Protein AF-A0A1I3WHE4-F1 (afdb_monomer)

InterPro domains:
  IPR045592 Protein of unknown function DUF6461 [PF20062] (183-305)

Mean predicted aligned error: 14.34 Å

Foldseek 3Di:
DPPPQFLKWKAWQLGDIDTPDDLVRQLVLLVVADPPRTFKMKMAHPPPPGCWIWMWGQDPVRWIKIWTDHVVVPDTDIDIDNDSSVVSVVVVLSSLQRSVVVVVDDPDDDDDPPPDPPFPLVVVCVQAVCSVSQFKKKKKKKAQADQLRLCVLLQFDSVQKDWDFSNCQQDDDPPPDDAPLQKWKWWWDDFDRIIMIIIDHDHSCVDLSNLLSRAAPQMKMWMAIDGNVDDGWIWIDHNSGTPFIDHLLDDTPVLVVLCVPQHRQDDPPPDPPPPSPDDPSSSVRSVQSSVCSVSVHGDDPCRNGDITIMTIGHGPNDD

Solvent-accessible surface area (backbone atoms only — not comparable to full-atom values): 17804 Å² total; per-residue (Å²): 134,81,76,82,83,70,74,27,29,37,38,34,66,71,66,55,72,39,72,63,61,49,50,69,49,44,33,50,52,62,68,65,51,40,84,87,72,21,36,38,38,40,34,30,46,73,84,78,68,65,71,34,40,37,37,42,35,60,45,98,89,73,40,33,39,38,40,41,38,26,70,89,78,71,43,75,46,78,46,80,49,76,54,57,67,57,50,20,50,54,49,44,56,49,48,58,40,48,46,58,55,52,73,73,58,73,86,87,75,93,74,88,70,79,74,70,72,83,44,58,42,56,47,49,24,75,49,30,65,50,48,60,53,58,48,39,47,18,35,32,38,28,46,78,44,52,55,68,56,47,39,52,43,63,57,26,42,75,88,55,59,39,85,32,31,64,69,44,64,93,53,93,47,82,86,81,50,65,73,56,95,68,28,31,39,36,42,29,32,84,43,81,68,24,19,37,39,39,31,81,36,73,55,63,72,56,33,68,73,28,37,24,43,56,1,42,90,76,19,40,26,45,29,39,31,38,36,65,92,55,66,44,30,37,35,38,19,45,50,35,37,77,75,38,72,24,48,52,53,43,79,31,76,96,51,49,90,61,37,82,93,64,72,59,51,73,79,68,88,86,55,95,55,92,79,68,86,64,53,71,55,57,36,49,25,47,50,48,51,44,49,12,60,76,58,74,48,64,86,46,69,71,65,54,71,34,79,28,41,26,32,39,24,58,61,80,76,65,134

Structure (mmCIF, N/CA/C/O backbone):
data_AF-A0A1I3WHE4-F1
#
_entry.id   AF-A0A1I3WHE4-F1
#
loop_
_atom_site.group_PDB
_atom_site.id
_atom_site.type_symbol
_atom_site.label_atom_id
_atom_site.label_alt_id
_atom_site.label_comp_id
_atom_site.label_asym_id
_atom_site.label_entity_id
_atom_site.label_seq_id
_atom_site.pdbx_PDB_ins_code
_atom_site.Cartn_x
_atom_site.Cartn_y
_atom_site.Cartn_z
_atom_site.occupancy
_atom_site.B_iso_or_equiv
_atom_site.auth_seq_id
_atom_site.auth_comp_id
_atom_site.auth_asym_id
_atom_site.auth_atom_id
_atom_site.pdbx_PDB_model_num
ATOM 1 N N . MET A 1 1 ? 38.003 11.919 -5.327 1.00 32.22 1 MET A N 1
ATOM 2 C CA . MET A 1 1 ? 36.600 11.519 -5.513 1.00 32.22 1 MET A CA 1
ATOM 3 C C . MET A 1 1 ? 36.589 10.436 -6.561 1.00 32.22 1 MET A C 1
ATOM 5 O O . MET A 1 1 ? 37.043 10.694 -7.669 1.00 32.22 1 MET A O 1
ATOM 9 N N . SER A 1 2 ? 36.210 9.223 -6.173 1.00 31.67 2 SER A N 1
ATOM 10 C CA . SER A 1 2 ? 35.861 8.193 -7.150 1.00 31.67 2 SER A CA 1
ATOM 11 C C . SER A 1 2 ? 34.505 8.572 -7.757 1.00 31.67 2 SER A C 1
ATOM 13 O O . SER A 1 2 ? 33.693 9.137 -7.023 1.00 31.67 2 SER A O 1
ATOM 15 N N . PRO A 1 3 ? 34.273 8.341 -9.059 1.00 31.45 3 PRO A N 1
ATOM 16 C CA . PRO A 1 3 ? 32.958 8.553 -9.661 1.00 31.45 3 PRO A CA 1
ATOM 17 C C . PRO A 1 3 ? 31.895 7.698 -8.945 1.00 31.45 3 PRO A C 1
ATOM 19 O O . PRO A 1 3 ? 32.264 6.662 -8.381 1.00 31.45 3 PRO A O 1
ATOM 22 N N . PRO A 1 4 ? 30.615 8.118 -8.943 1.00 39.50 4 PRO A N 1
ATOM 23 C CA . PRO A 1 4 ? 29.530 7.317 -8.382 1.00 39.50 4 PRO A CA 1
ATOM 24 C C . PRO A 1 4 ? 29.522 5.921 -9.019 1.00 39.50 4 PRO A C 1
ATOM 26 O O . PRO A 1 4 ? 29.774 5.768 -10.218 1.00 39.50 4 PRO A O 1
ATOM 29 N N . GLU A 1 5 ? 29.302 4.894 -8.198 1.00 55.34 5 GLU A N 1
ATOM 30 C CA . GLU A 1 5 ? 29.209 3.518 -8.683 1.00 55.34 5 GLU A CA 1
ATOM 31 C C . GLU A 1 5 ? 27.926 3.368 -9.508 1.00 55.34 5 GLU A C 1
ATOM 33 O O . GLU A 1 5 ? 26.823 3.588 -9.017 1.00 55.34 5 GLU A O 1
ATOM 38 N N . LEU A 1 6 ? 28.080 3.023 -10.786 1.00 56.25 6 LEU A N 1
ATOM 39 C CA . LEU A 1 6 ? 26.967 2.738 -11.689 1.00 56.25 6 LEU A CA 1
ATOM 40 C C . LEU A 1 6 ? 26.217 1.485 -11.214 1.00 56.25 6 LEU A C 1
ATOM 42 O O . LEU A 1 6 ? 26.845 0.446 -11.010 1.00 56.25 6 LEU A O 1
ATOM 46 N N . CYS A 1 7 ? 24.887 1.546 -11.106 1.00 70.44 7 CYS A N 1
ATOM 47 C CA . CYS A 1 7 ? 24.099 0.369 -10.719 1.00 70.44 7 CYS A CA 1
ATOM 48 C C . CYS A 1 7 ? 23.942 -0.620 -11.888 1.00 70.44 7 CYS A C 1
ATOM 50 O O . CYS A 1 7 ? 23.998 -1.836 -11.698 1.00 70.44 7 CYS A O 1
ATOM 52 N N . PHE A 1 8 ? 23.764 -0.105 -13.111 1.00 84.62 8 PHE A N 1
ATOM 53 C CA . PHE A 1 8 ? 23.610 -0.879 -14.347 1.00 84.62 8 PHE A CA 1
ATOM 54 C C . PHE A 1 8 ? 23.808 -0.007 -15.589 1.00 84.62 8 PHE A C 1
ATOM 56 O O . PHE A 1 8 ? 23.824 1.224 -15.522 1.00 84.62 8 PHE A O 1
ATOM 63 N N . ARG A 1 9 ? 23.947 -0.660 -16.741 1.00 91.19 9 ARG A N 1
ATOM 64 C CA . ARG A 1 9 ? 23.958 -0.022 -18.058 1.00 91.19 9 ARG A CA 1
ATOM 65 C C . ARG A 1 9 ? 22.972 -0.715 -18.987 1.00 91.19 9 ARG A C 1
ATOM 67 O O . ARG A 1 9 ? 22.783 -1.925 -18.893 1.00 91.19 9 ARG A O 1
ATOM 74 N N . ALA A 1 10 ? 22.379 0.062 -19.880 1.00 93.56 10 ALA A N 1
ATOM 75 C CA . ALA A 1 10 ? 21.646 -0.406 -21.043 1.00 93.56 10 ALA A CA 1
ATOM 76 C C . ALA A 1 10 ? 22.556 -0.351 -22.271 1.00 93.56 10 ALA A C 1
ATOM 78 O O . ALA A 1 10 ? 23.217 0.663 -22.494 1.00 93.56 10 ALA A O 1
ATOM 79 N N . GLU A 1 11 ? 22.548 -1.405 -23.074 1.00 94.50 11 GLU A N 1
ATOM 80 C CA . GLU A 1 11 ? 23.262 -1.493 -24.342 1.00 94.50 11 GLU A CA 1
ATOM 81 C C . GLU A 1 11 ? 22.345 -2.095 -25.408 1.00 94.50 11 GLU A C 1
ATOM 83 O O . GLU A 1 11 ? 21.789 -3.180 -25.227 1.00 94.50 11 GLU A O 1
ATOM 88 N N . THR A 1 12 ? 22.153 -1.378 -26.509 1.00 96.00 12 THR A N 1
ATOM 89 C CA . THR A 1 12 ? 21.458 -1.888 -27.697 1.00 96.00 12 THR A CA 1
ATOM 90 C C . THR A 1 12 ? 22.433 -2.598 -28.632 1.00 96.00 12 THR A C 1
ATOM 92 O O . THR A 1 12 ? 23.637 -2.347 -28.593 1.00 96.00 12 THR A O 1
ATOM 95 N N . GLU A 1 13 ? 21.922 -3.467 -29.506 1.00 92.69 13 GLU A N 1
ATOM 96 C CA . GLU A 1 13 ? 22.741 -4.209 -30.480 1.00 92.69 13 GLU A CA 1
ATOM 97 C C . GLU A 1 13 ? 23.584 -3.289 -31.384 1.00 92.69 13 GLU A C 1
ATOM 99 O O . GLU A 1 13 ? 24.711 -3.634 -31.744 1.00 92.69 13 GLU A O 1
ATOM 104 N N . ASP A 1 14 ? 23.080 -2.091 -31.699 1.00 90.94 14 ASP A N 1
ATOM 105 C CA . ASP A 1 14 ? 23.808 -1.088 -32.489 1.00 90.94 14 ASP A CA 1
ATOM 106 C C . ASP A 1 14 ? 24.946 -0.369 -31.732 1.00 90.94 14 ASP A C 1
ATOM 108 O O . ASP A 1 14 ? 25.656 0.459 -32.313 1.00 90.94 14 ASP A O 1
ATOM 112 N N . GLY A 1 15 ? 25.150 -0.696 -30.453 1.00 91.00 15 GLY A N 1
ATOM 113 C CA . GLY A 1 15 ? 26.211 -0.152 -29.612 1.00 91.00 15 GLY A CA 1
ATOM 114 C C . GLY A 1 15 ? 25.850 1.150 -28.894 1.00 91.00 15 GLY A C 1
ATOM 115 O O . GLY A 1 15 ? 26.741 1.803 -28.341 1.00 91.00 15 GLY A O 1
ATOM 116 N N . THR A 1 16 ? 24.575 1.560 -28.881 1.00 92.50 16 THR A N 1
ATOM 117 C CA . THR A 1 16 ? 24.131 2.668 -28.022 1.00 92.50 16 THR A CA 1
ATOM 118 C C . THR A 1 16 ? 24.180 2.231 -26.563 1.00 92.50 16 THR A C 1
ATOM 120 O O . THR A 1 16 ? 23.466 1.320 -26.152 1.00 92.50 16 THR A O 1
ATOM 123 N N . ILE A 1 17 ? 25.002 2.915 -25.765 1.00 92.56 17 ILE A N 1
ATOM 124 C CA . ILE A 1 17 ? 25.151 2.648 -24.332 1.00 92.56 17 ILE A CA 1
ATOM 125 C C . ILE A 1 17 ? 24.567 3.811 -23.534 1.00 92.56 17 ILE A C 1
ATOM 127 O O . ILE A 1 17 ? 24.948 4.967 -23.734 1.00 92.56 17 ILE A O 1
ATOM 131 N N . VAL A 1 18 ? 23.688 3.496 -22.586 1.00 88.88 18 VAL A N 1
ATOM 132 C CA . VAL A 1 18 ? 23.170 4.441 -21.591 1.00 88.88 18 VAL A CA 1
ATOM 133 C C . VAL A 1 18 ? 23.472 3.894 -20.202 1.00 88.88 18 VAL A C 1
ATOM 135 O O . VAL A 1 18 ? 23.046 2.798 -19.849 1.00 88.88 18 VAL A O 1
ATOM 138 N N . ASN A 1 19 ? 24.221 4.656 -19.410 1.00 88.19 19 ASN A N 1
ATOM 139 C CA . ASN A 1 19 ? 24.505 4.312 -18.020 1.00 88.19 19 ASN A CA 1
ATOM 140 C C . ASN A 1 19 ? 23.364 4.805 -17.130 1.00 88.19 19 ASN A C 1
ATOM 142 O O . ASN A 1 19 ? 22.914 5.932 -17.321 1.00 88.19 19 ASN A O 1
ATOM 146 N N . ASP A 1 20 ? 22.924 3.965 -16.192 1.00 83.81 20 ASP A N 1
ATOM 147 C CA . ASP A 1 20 ? 21.811 4.240 -15.272 1.00 83.81 20 ASP A CA 1
ATOM 148 C C . ASP A 1 20 ? 20.549 4.809 -15.967 1.00 83.81 20 ASP A C 1
ATOM 150 O O . ASP A 1 20 ? 20.098 5.920 -15.684 1.00 83.81 20 ASP A O 1
ATOM 154 N N . PRO A 1 21 ? 20.000 4.096 -16.972 1.00 86.25 21 PRO A N 1
ATOM 155 C CA . PRO A 1 21 ? 18.890 4.607 -17.762 1.00 86.25 21 PRO A CA 1
ATOM 156 C C . PRO A 1 21 ? 17.608 4.744 -16.924 1.00 86.25 21 PRO A C 1
ATOM 158 O O . PRO A 1 21 ? 17.147 3.790 -16.293 1.00 86.25 21 PRO A O 1
ATOM 161 N N . SER A 1 22 ? 16.968 5.913 -17.007 1.00 84.69 22 SER A N 1
ATOM 162 C CA . SER A 1 22 ? 15.602 6.129 -16.507 1.00 84.69 22 SER A CA 1
ATOM 163 C C . SER A 1 22 ? 14.563 5.305 -17.287 1.00 84.69 22 SER A C 1
ATOM 165 O O . SER A 1 22 ? 14.840 4.827 -18.391 1.00 84.69 22 SER A O 1
ATOM 167 N N . GLU A 1 23 ? 13.334 5.183 -16.766 1.00 86.50 23 GLU A N 1
ATOM 168 C CA . GLU A 1 23 ? 12.212 4.548 -17.488 1.00 86.50 23 GLU A CA 1
ATOM 169 C C . GLU A 1 23 ? 12.016 5.160 -18.888 1.00 86.50 23 GLU A C 1
ATOM 171 O O . GLU A 1 23 ? 11.914 4.436 -19.878 1.00 86.50 23 GLU A O 1
ATOM 176 N N . ASP A 1 24 ? 12.057 6.490 -18.996 1.00 81.69 24 ASP A N 1
ATOM 177 C CA . ASP A 1 24 ? 11.944 7.202 -20.275 1.00 81.69 24 ASP A CA 1
ATOM 178 C C . ASP A 1 24 ? 13.107 6.903 -21.228 1.00 81.69 24 ASP A C 1
ATOM 180 O O . ASP A 1 24 ? 12.916 6.815 -22.448 1.00 81.69 24 ASP A O 1
ATOM 184 N N . SER A 1 25 ? 14.310 6.714 -20.682 1.00 90.81 25 SER A N 1
ATOM 185 C CA . SER A 1 25 ? 15.484 6.320 -21.463 1.00 90.81 25 SER A CA 1
ATOM 186 C C . SER A 1 25 ? 15.310 4.904 -22.006 1.00 90.81 25 SER A C 1
ATOM 188 O O . SER A 1 25 ? 15.467 4.692 -23.207 1.00 90.81 25 SER A O 1
ATOM 190 N N . ILE A 1 26 ? 14.883 3.954 -21.167 1.00 94.94 26 ILE A N 1
ATOM 191 C CA . ILE A 1 26 ? 14.572 2.576 -21.579 1.00 94.94 26 ILE A CA 1
ATOM 192 C C . ILE A 1 26 ? 13.474 2.577 -22.646 1.00 94.94 26 ILE A C 1
ATOM 194 O O . ILE A 1 26 ? 13.622 1.956 -23.695 1.00 94.94 26 ILE A O 1
ATOM 198 N N . HIS A 1 27 ? 12.398 3.332 -22.437 1.00 93.31 27 HIS A N 1
ATOM 199 C CA . HIS A 1 27 ? 11.315 3.466 -23.406 1.00 93.31 27 HIS A CA 1
ATOM 200 C C . HIS A 1 27 ? 11.795 4.029 -24.753 1.00 93.31 27 HIS A C 1
ATOM 202 O O . HIS A 1 27 ? 11.359 3.577 -25.816 1.00 93.31 27 HIS A O 1
ATOM 208 N N . THR A 1 28 ? 12.707 5.002 -24.723 1.00 92.62 28 THR A N 1
ATOM 209 C CA . THR A 1 28 ? 13.319 5.577 -25.927 1.00 92.62 28 THR A CA 1
ATOM 210 C C . THR A 1 28 ? 14.192 4.555 -26.655 1.00 92.62 28 THR A C 1
ATOM 212 O O . THR A 1 28 ? 14.090 4.443 -27.876 1.00 92.62 28 THR A O 1
ATOM 215 N 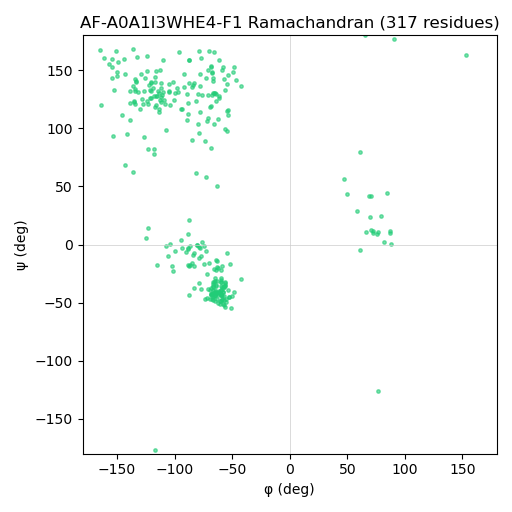N . LEU A 1 29 ? 14.975 3.757 -25.926 1.00 96.00 29 LEU A N 1
ATOM 216 C CA . LEU A 1 29 ? 15.788 2.684 -26.502 1.00 96.00 29 LEU A CA 1
ATOM 217 C C . LEU A 1 29 ? 14.914 1.585 -27.129 1.00 96.00 29 LEU A C 1
ATOM 219 O O . LEU A 1 29 ? 15.148 1.206 -28.272 1.00 96.00 29 LEU A O 1
ATOM 223 N N . ILE A 1 30 ? 13.835 1.159 -26.459 1.00 96.94 30 ILE A N 1
ATOM 224 C CA . ILE A 1 30 ? 12.871 0.178 -27.001 1.00 96.94 30 ILE A CA 1
ATOM 225 C C . ILE A 1 30 ? 12.232 0.684 -28.303 1.00 96.94 30 ILE A C 1
ATOM 227 O O . ILE A 1 30 ? 12.021 -0.083 -29.244 1.00 96.94 30 ILE A O 1
ATOM 231 N N . LYS A 1 31 ? 11.915 1.984 -28.383 1.00 95.06 31 LYS A N 1
ATOM 232 C CA . LYS A 1 31 ? 11.398 2.607 -29.614 1.00 95.06 31 LYS A CA 1
ATOM 233 C C . LYS A 1 31 ? 12.410 2.595 -30.760 1.00 95.06 31 LYS A C 1
ATOM 235 O O . LYS A 1 31 ? 11.976 2.610 -31.910 1.00 95.06 31 LYS A O 1
ATOM 240 N N . GLY A 1 32 ? 13.702 2.619 -30.443 1.00 94.06 32 GLY A N 1
ATOM 241 C CA . GLY A 1 32 ? 14.802 2.582 -31.404 1.00 94.06 32 GLY A CA 1
ATOM 242 C C . GLY A 1 32 ? 15.111 1.188 -31.955 1.00 94.06 32 GLY A C 1
ATOM 243 O O . GLY A 1 32 ? 15.836 1.096 -32.944 1.00 94.06 32 GLY A O 1
ATOM 244 N N . LEU A 1 33 ? 14.555 0.124 -31.362 1.00 96.25 33 LEU A N 1
ATOM 245 C CA . LEU A 1 33 ? 14.747 -1.238 -31.856 1.00 96.25 33 LEU A CA 1
ATOM 246 C C . LEU A 1 33 ? 14.097 -1.415 -33.235 1.00 96.25 33 LEU A C 1
ATOM 248 O O . LEU A 1 33 ? 12.931 -1.068 -33.449 1.00 96.25 33 LEU A O 1
ATOM 252 N N . ALA A 1 34 ? 14.862 -1.970 -34.169 1.00 94.69 34 ALA A N 1
ATOM 253 C CA . ALA A 1 34 ? 14.470 -2.201 -35.548 1.00 94.69 34 ALA A CA 1
ATOM 254 C C . ALA A 1 34 ? 15.236 -3.390 -36.138 1.00 94.69 34 ALA A C 1
ATOM 256 O O . ALA A 1 34 ? 16.458 -3.472 -36.051 1.00 94.69 34 ALA A O 1
ATOM 257 N N . LEU A 1 35 ? 14.519 -4.299 -36.800 1.00 90.88 35 LEU A N 1
ATOM 258 C CA . LEU A 1 35 ? 15.136 -5.423 -37.499 1.00 90.88 35 LEU A CA 1
ATOM 259 C C . LEU A 1 35 ? 15.731 -4.994 -38.855 1.00 90.88 35 LEU A C 1
ATOM 261 O O . LEU A 1 35 ? 15.126 -4.167 -39.543 1.00 90.88 35 LEU A O 1
ATOM 265 N N . PRO A 1 36 ? 16.841 -5.611 -39.298 1.00 89.88 36 PRO A N 1
ATOM 266 C CA . PRO A 1 36 ? 17.628 -6.625 -38.587 1.00 89.88 36 PRO A CA 1
ATOM 267 C C . PRO A 1 36 ? 18.760 -6.040 -37.726 1.00 89.88 36 PRO A C 1
ATOM 269 O O . PRO A 1 36 ? 19.417 -6.801 -37.032 1.00 89.88 36 PRO A O 1
ATOM 272 N N . ASP A 1 37 ? 19.007 -4.731 -37.806 1.00 87.38 37 ASP A N 1
ATOM 273 C CA . ASP A 1 37 ? 20.277 -4.130 -37.378 1.00 87.38 37 ASP A CA 1
ATOM 274 C C . ASP A 1 37 ? 20.328 -3.739 -35.889 1.00 87.38 37 ASP A C 1
ATOM 276 O O . ASP A 1 37 ? 21.412 -3.526 -35.354 1.00 87.38 37 ASP A O 1
ATOM 280 N N . ASN A 1 38 ? 19.175 -3.608 -35.229 1.00 93.94 38 ASN A N 1
ATOM 281 C CA . ASN A 1 38 ? 19.066 -3.226 -33.823 1.00 93.94 38 ASN A CA 1
ATOM 282 C C . ASN A 1 38 ? 17.914 -3.982 -33.143 1.00 93.94 38 ASN A C 1
ATOM 284 O O . ASN A 1 38 ? 16.852 -3.425 -32.860 1.00 93.94 38 ASN A O 1
ATOM 288 N N . SER A 1 39 ? 18.073 -5.290 -32.977 1.00 95.12 39 SER A N 1
ATOM 289 C CA . SER A 1 39 ? 16.992 -6.209 -32.615 1.00 95.12 39 SER A CA 1
ATOM 290 C C . SER A 1 39 ? 16.779 -6.383 -31.112 1.00 95.12 39 SER A C 1
ATOM 292 O O . SER A 1 39 ? 15.698 -6.815 -30.714 1.00 95.12 39 SER A O 1
ATOM 294 N N . PHE A 1 40 ? 17.749 -6.021 -30.269 1.00 96.31 40 PHE A N 1
ATOM 295 C CA . PHE A 1 40 ? 17.628 -6.183 -28.821 1.00 96.31 40 PHE A CA 1
ATOM 296 C C . PHE A 1 40 ? 18.284 -5.062 -28.009 1.00 96.31 40 PHE A C 1
ATOM 298 O O . PHE A 1 40 ? 19.161 -4.334 -28.475 1.00 96.31 40 PHE A O 1
ATOM 305 N N . LEU A 1 41 ? 17.835 -4.966 -26.760 1.00 97.44 41 LEU A N 1
ATOM 306 C CA . LEU A 1 41 ? 18.371 -4.128 -25.695 1.00 97.44 41 LEU A CA 1
ATOM 307 C C . LEU A 1 41 ? 18.719 -5.024 -24.501 1.00 97.44 41 LEU A C 1
ATOM 309 O O . LEU A 1 41 ? 17.844 -5.706 -23.970 1.00 97.44 41 LEU A O 1
ATOM 313 N N . THR A 1 42 ? 19.969 -4.983 -24.055 1.00 96.75 42 THR A N 1
ATOM 314 C CA . THR A 1 42 ? 20.458 -5.682 -22.862 1.00 96.75 42 THR A CA 1
ATOM 315 C C . THR A 1 42 ? 20.661 -4.689 -21.728 1.00 96.75 42 THR A C 1
ATOM 317 O O . THR A 1 42 ? 21.188 -3.599 -21.939 1.00 96.75 42 THR A O 1
ATOM 320 N N . ILE A 1 43 ? 20.262 -5.059 -20.513 1.00 95.31 43 ILE A N 1
ATOM 321 C CA . ILE A 1 43 ? 20.493 -4.275 -19.301 1.00 95.31 43 ILE A CA 1
ATOM 322 C C . ILE A 1 43 ? 21.152 -5.161 -18.250 1.00 95.31 43 ILE A C 1
ATOM 324 O O . ILE A 1 43 ? 20.594 -6.182 -17.844 1.00 95.31 43 ILE A O 1
ATOM 328 N N . GLU A 1 44 ? 22.339 -4.767 -17.803 1.00 93.12 44 GLU A N 1
ATOM 329 C CA . GLU A 1 44 ? 23.198 -5.580 -16.939 1.00 93.12 44 GLU A CA 1
ATOM 330 C C . GLU A 1 44 ? 24.090 -4.719 -16.024 1.00 93.12 44 GLU A C 1
ATOM 332 O O . GLU A 1 44 ? 24.237 -3.510 -16.253 1.00 93.12 44 GLU A O 1
ATOM 337 N N . PRO A 1 45 ? 24.715 -5.316 -14.991 1.00 89.06 45 PRO A N 1
ATOM 338 C CA . PRO A 1 45 ? 25.768 -4.665 -14.221 1.00 89.06 45 PRO A CA 1
ATOM 339 C C . PRO A 1 45 ? 26.913 -4.144 -15.108 1.00 89.06 45 PRO A C 1
ATOM 341 O O . PRO A 1 45 ? 27.288 -4.781 -16.094 1.00 89.06 45 PRO A O 1
ATOM 344 N N . PRO A 1 46 ? 27.538 -3.010 -14.748 1.00 80.94 46 PRO A N 1
ATOM 345 C CA . PRO A 1 46 ? 28.568 -2.372 -15.573 1.00 80.94 46 PRO A CA 1
ATOM 346 C C . PRO A 1 46 ? 29.893 -3.155 -15.633 1.00 80.94 46 PRO A C 1
ATOM 348 O O . PRO A 1 46 ? 30.728 -2.882 -16.498 1.00 80.94 46 PRO A O 1
ATOM 351 N N . ASP A 1 47 ? 30.105 -4.109 -14.723 1.00 75.50 47 ASP A N 1
ATOM 352 C CA . ASP A 1 47 ? 31.362 -4.845 -14.542 1.00 75.50 47 ASP A CA 1
ATOM 353 C C . ASP A 1 47 ? 31.597 -5.968 -15.574 1.00 75.50 47 ASP A C 1
ATOM 355 O O . ASP A 1 47 ? 32.666 -6.584 -15.585 1.00 75.50 47 ASP A O 1
ATOM 359 N N . GLY A 1 48 ? 30.639 -6.206 -16.479 1.00 62.66 48 GLY A N 1
ATOM 360 C CA . GLY A 1 48 ? 30.764 -7.155 -17.590 1.00 62.66 48 GLY A CA 1
ATOM 361 C C . GLY A 1 48 ? 30.773 -8.629 -17.171 1.00 62.66 48 GLY A C 1
ATOM 362 O O . GLY A 1 48 ? 31.118 -9.492 -17.978 1.00 62.66 48 GLY A O 1
ATOM 363 N N . SER A 1 49 ? 30.422 -8.939 -15.920 1.00 65.06 49 SER A N 1
ATOM 364 C CA . SER A 1 49 ? 30.178 -10.303 -15.441 1.00 65.06 49 SER A CA 1
ATOM 365 C C . SER A 1 49 ? 28.767 -10.368 -14.861 1.00 65.06 49 SER A C 1
ATOM 367 O O . SER A 1 49 ? 28.613 -10.252 -13.645 1.00 65.06 49 SER A O 1
ATOM 369 N N . PRO A 1 50 ? 27.723 -10.530 -15.698 1.00 66.69 50 PRO A N 1
ATOM 370 C CA . PRO A 1 50 ? 26.359 -10.273 -15.264 1.00 66.69 50 PRO A CA 1
ATOM 371 C C . PRO A 1 50 ? 25.934 -11.273 -14.188 1.00 66.69 50 PRO A C 1
ATOM 373 O O . PRO A 1 50 ? 25.608 -12.432 -14.454 1.00 66.69 50 PRO A O 1
ATOM 376 N N . ALA A 1 51 ? 25.911 -10.800 -12.941 1.00 80.62 51 ALA A N 1
ATOM 377 C CA . ALA A 1 51 ? 25.274 -11.488 -11.823 1.00 80.62 51 ALA A CA 1
ATOM 378 C C . ALA A 1 51 ? 23.754 -11.617 -12.033 1.00 80.62 51 ALA A C 1
ATOM 380 O O . ALA A 1 51 ? 23.110 -12.455 -11.404 1.00 80.62 51 ALA A O 1
ATOM 381 N N . TRP A 1 52 ? 23.203 -10.786 -12.915 1.00 90.81 52 TRP A N 1
ATOM 382 C CA . TRP A 1 52 ? 21.822 -10.739 -13.366 1.00 90.81 52 TRP A CA 1
ATOM 383 C C . TRP A 1 52 ? 21.767 -9.954 -14.687 1.00 90.81 52 TRP A C 1
ATOM 385 O O . TRP A 1 52 ? 22.688 -9.193 -14.978 1.00 90.81 52 TRP A O 1
ATOM 395 N N . PHE A 1 53 ? 20.704 -10.117 -15.474 1.00 93.81 53 PHE A N 1
ATOM 396 C CA . PHE A 1 53 ? 20.437 -9.277 -16.645 1.00 93.81 53 PHE A CA 1
ATOM 397 C C . PHE A 1 53 ? 18.943 -9.228 -16.986 1.00 93.81 53 PHE A C 1
ATOM 399 O O . PHE A 1 53 ? 18.181 -10.122 -16.608 1.00 93.81 53 PHE A O 1
ATOM 406 N N . ALA A 1 54 ? 18.551 -8.200 -17.736 1.00 96.25 54 ALA A N 1
ATOM 407 C CA . ALA A 1 54 ? 17.300 -8.161 -18.483 1.00 96.25 54 ALA A CA 1
ATOM 408 C C . ALA A 1 54 ? 17.594 -7.979 -19.979 1.00 96.25 54 ALA A C 1
ATOM 410 O O . ALA A 1 54 ? 18.469 -7.192 -20.335 1.00 96.25 54 ALA A O 1
ATOM 411 N N . VAL A 1 55 ? 16.871 -8.682 -20.849 1.00 97.38 55 VAL A N 1
ATOM 412 C CA . VAL A 1 55 ? 16.976 -8.526 -22.309 1.00 97.38 55 VAL A CA 1
ATOM 413 C C . VAL A 1 55 ? 15.593 -8.266 -22.880 1.00 97.38 55 VAL A C 1
ATOM 415 O O . VAL A 1 55 ? 14.648 -8.975 -22.556 1.00 97.38 55 VAL A O 1
ATOM 418 N N . ILE A 1 56 ? 15.477 -7.259 -23.740 1.00 98.31 56 ILE A N 1
ATOM 419 C CA . ILE A 1 56 ? 14.263 -6.948 -24.494 1.00 98.31 56 ILE A CA 1
ATOM 420 C C . ILE A 1 56 ? 14.570 -7.191 -25.969 1.00 98.31 56 ILE A C 1
ATOM 422 O O . ILE A 1 56 ? 15.414 -6.501 -26.536 1.00 98.31 56 ILE A O 1
ATOM 426 N N . SER A 1 57 ? 13.880 -8.144 -26.588 1.00 97.56 57 SER A N 1
ATOM 427 C CA . SER A 1 57 ? 14.074 -8.533 -27.989 1.00 97.56 57 SER A CA 1
ATOM 428 C C . SER A 1 57 ? 12.862 -8.153 -28.835 1.00 97.56 57 SER A C 1
ATOM 430 O O . SER A 1 57 ? 11.730 -8.419 -28.439 1.00 97.56 57 SER A O 1
ATOM 432 N N . LEU A 1 58 ? 13.088 -7.560 -30.009 1.00 97.50 58 LEU A N 1
ATOM 433 C CA . LEU A 1 58 ? 12.072 -7.306 -31.032 1.00 97.50 58 LEU A CA 1
ATOM 434 C C . LEU A 1 58 ? 11.962 -8.519 -31.967 1.00 97.50 58 LEU A C 1
ATOM 436 O O . LEU A 1 58 ? 12.927 -8.911 -32.623 1.00 97.50 58 LEU A O 1
ATOM 440 N N . LEU A 1 59 ? 10.768 -9.097 -32.058 1.00 95.75 59 LEU A N 1
ATOM 441 C CA . LEU A 1 59 ? 10.479 -10.278 -32.864 1.00 95.75 59 LEU A CA 1
ATOM 442 C C . LEU A 1 59 ? 10.101 -9.912 -34.316 1.00 95.75 59 LEU A C 1
ATOM 444 O O . LEU A 1 59 ? 9.662 -8.791 -34.586 1.00 95.75 59 LEU A O 1
ATOM 448 N N . PRO A 1 60 ? 10.221 -10.850 -35.283 1.00 95.06 60 PRO A N 1
ATOM 449 C CA . PRO A 1 60 ? 9.889 -10.603 -36.694 1.00 95.06 60 PRO A CA 1
ATOM 450 C C . PRO A 1 60 ? 8.441 -10.186 -36.974 1.00 95.06 60 PRO A C 1
ATOM 452 O O . PRO A 1 60 ? 8.164 -9.599 -38.019 1.00 95.06 60 PRO A O 1
ATOM 455 N N . ASP A 1 61 ? 7.515 -10.505 -36.073 1.00 94.25 61 ASP A N 1
ATOM 456 C CA . ASP A 1 61 ? 6.106 -10.111 -36.148 1.00 94.25 61 ASP A CA 1
ATOM 457 C C . ASP A 1 61 ? 5.829 -8.723 -35.537 1.00 94.25 61 ASP A C 1
ATOM 459 O O . ASP A 1 61 ? 4.698 -8.239 -35.597 1.00 94.25 61 ASP A O 1
ATOM 463 N N . GLY A 1 62 ? 6.862 -8.060 -35.006 1.00 93.12 62 GLY A N 1
ATOM 464 C CA . GLY A 1 62 ? 6.786 -6.746 -34.376 1.00 93.12 62 GLY A CA 1
ATOM 465 C C . GLY A 1 62 ? 6.454 -6.772 -32.883 1.00 93.12 62 GLY A C 1
ATOM 466 O O . GLY A 1 62 ? 6.358 -5.695 -32.291 1.00 93.12 62 GLY A O 1
ATOM 467 N N . ALA A 1 63 ? 6.282 -7.954 -32.281 1.00 95.44 63 ALA A N 1
ATOM 468 C CA . ALA A 1 63 ? 6.110 -8.109 -30.839 1.00 95.44 63 ALA A CA 1
ATOM 469 C C . ALA A 1 63 ? 7.447 -8.023 -30.089 1.00 95.44 63 ALA A C 1
ATOM 471 O O . ALA A 1 63 ? 8.514 -8.116 -30.699 1.00 95.44 63 ALA A O 1
ATOM 472 N N . TYR A 1 64 ? 7.395 -7.876 -28.764 1.00 97.38 64 TYR A N 1
ATOM 473 C CA . TYR A 1 64 ? 8.580 -7.951 -27.915 1.00 97.38 64 TYR A CA 1
ATOM 474 C C . TYR A 1 64 ? 8.552 -9.181 -27.012 1.00 97.38 64 TYR A C 1
ATOM 476 O O . TYR A 1 64 ? 7.498 -9.642 -26.571 1.00 97.38 64 TYR A O 1
ATOM 484 N N . GLU A 1 65 ? 9.741 -9.669 -26.694 1.00 97.19 65 GLU A N 1
ATOM 485 C CA . GLU A 1 65 ? 9.980 -10.658 -25.653 1.00 97.19 65 GLU A CA 1
ATOM 486 C C . GLU A 1 65 ? 10.945 -10.067 -24.626 1.00 97.19 65 GLU A C 1
ATOM 488 O O . GLU A 1 65 ? 11.955 -9.463 -24.993 1.00 97.19 65 GLU A O 1
ATOM 493 N N . VAL A 1 66 ? 10.620 -10.211 -23.343 1.00 97.56 66 VAL A N 1
ATOM 494 C CA . VAL A 1 66 ? 11.434 -9.709 -22.234 1.00 97.56 66 VAL A CA 1
ATOM 495 C C . VAL A 1 66 ? 11.910 -10.887 -21.393 1.00 97.56 66 VAL A C 1
ATOM 497 O O . VAL A 1 66 ? 11.095 -11.610 -20.818 1.00 97.56 66 VAL A O 1
ATOM 500 N N . GLU A 1 67 ? 13.224 -11.078 -21.317 1.00 96.75 67 GLU A N 1
ATOM 501 C CA . GLU A 1 67 ? 13.874 -12.052 -20.440 1.00 96.75 67 GLU A CA 1
ATOM 502 C C . GLU A 1 67 ? 14.391 -11.346 -19.187 1.00 96.75 67 GLU A C 1
ATOM 504 O O . GLU A 1 67 ? 15.104 -10.347 -19.275 1.00 96.75 67 GLU A O 1
ATOM 509 N N . TYR A 1 68 ? 14.081 -11.899 -18.019 1.00 94.50 68 TYR A N 1
ATOM 510 C CA . TYR A 1 68 ? 14.667 -11.514 -16.742 1.00 94.50 68 TYR A CA 1
ATOM 511 C C . TYR A 1 68 ? 15.449 -12.684 -16.174 1.00 94.50 68 TYR A C 1
ATOM 513 O O . TYR A 1 68 ? 14.898 -13.772 -15.984 1.00 94.50 68 TYR A O 1
ATOM 521 N N . ARG A 1 69 ? 16.710 -12.460 -15.806 1.00 90.62 69 ARG A N 1
ATOM 522 C CA . ARG A 1 69 ? 17.541 -13.505 -15.214 1.00 90.62 69 ARG A CA 1
ATOM 523 C C . ARG A 1 69 ? 18.310 -13.002 -14.008 1.00 90.62 69 ARG A C 1
ATOM 525 O O . ARG A 1 69 ? 19.114 -12.084 -14.102 1.00 90.62 69 ARG A O 1
ATOM 532 N N . ASP A 1 70 ? 18.104 -13.658 -12.871 1.00 91.81 70 ASP A N 1
ATOM 533 C CA . ASP A 1 70 ? 18.891 -13.470 -11.650 1.00 91.81 70 ASP A CA 1
ATOM 534 C C . ASP A 1 70 ? 19.113 -14.835 -10.973 1.00 91.81 70 ASP A C 1
ATOM 536 O O . ASP A 1 70 ? 18.270 -15.305 -10.196 1.00 91.81 70 ASP A O 1
ATOM 540 N N . PRO A 1 71 ? 20.257 -15.494 -11.236 1.00 82.19 71 PRO A N 1
ATOM 541 C CA . PRO A 1 71 ? 20.594 -16.779 -10.632 1.00 82.19 71 PRO A CA 1
ATOM 542 C C . PRO A 1 71 ? 20.679 -16.748 -9.101 1.00 82.19 71 PRO A C 1
ATOM 544 O O . PRO A 1 71 ? 20.381 -17.754 -8.459 1.00 82.19 71 PRO A O 1
ATOM 547 N N . ALA A 1 72 ? 21.058 -15.620 -8.492 1.00 78.19 72 ALA A N 1
ATOM 548 C CA . ALA A 1 72 ? 21.188 -15.515 -7.038 1.00 78.19 72 ALA A CA 1
ATOM 549 C C . ALA A 1 72 ? 19.826 -15.514 -6.328 1.00 78.19 72 ALA A C 1
ATOM 551 O O . ALA A 1 72 ? 19.744 -15.909 -5.159 1.00 78.19 72 ALA A O 1
ATOM 552 N N . ARG A 1 73 ? 18.773 -15.092 -7.037 1.00 80.75 73 ARG A N 1
ATOM 553 C CA . ARG A 1 73 ? 17.371 -15.140 -6.596 1.00 80.75 73 ARG A CA 1
ATOM 554 C C . ARG A 1 73 ? 16.594 -16.329 -7.171 1.00 80.75 73 ARG A C 1
ATOM 556 O O . ARG A 1 73 ? 15.451 -16.531 -6.774 1.00 80.75 73 ARG A O 1
ATOM 563 N N . GLY A 1 74 ? 17.200 -17.110 -8.069 1.00 81.31 74 GLY A N 1
ATOM 564 C CA . GLY A 1 74 ? 16.535 -18.206 -8.780 1.00 81.31 74 GLY A CA 1
ATOM 565 C C . GLY A 1 74 ? 15.490 -17.732 -9.797 1.00 81.31 74 GLY A C 1
ATOM 566 O O . GLY A 1 74 ? 14.566 -18.480 -10.093 1.00 81.31 74 GLY A O 1
ATOM 567 N N . VAL A 1 75 ? 15.613 -16.498 -10.296 1.00 85.31 75 VAL A N 1
ATOM 568 C CA . VAL A 1 75 ? 14.691 -15.901 -11.272 1.00 85.31 75 VAL A CA 1
ATOM 569 C C . VAL A 1 75 ? 15.170 -16.218 -12.684 1.00 85.31 75 VAL A C 1
ATOM 571 O O . VAL A 1 75 ? 16.336 -15.982 -13.015 1.00 85.31 75 VAL A O 1
ATOM 574 N N . HIS A 1 76 ? 14.259 -16.732 -13.505 1.00 92.69 76 HIS A N 1
ATOM 575 C CA . HIS A 1 76 ? 14.426 -16.892 -14.944 1.00 92.69 76 HIS A CA 1
ATOM 576 C C . HIS A 1 76 ? 13.035 -16.863 -15.582 1.00 92.69 76 HIS A C 1
ATOM 578 O O . HIS A 1 76 ? 12.364 -17.892 -15.645 1.00 92.69 76 HIS A O 1
ATOM 584 N N . ASP A 1 77 ? 12.617 -15.674 -16.005 1.00 89.31 77 ASP A N 1
ATOM 585 C CA . ASP A 1 77 ? 11.285 -15.421 -16.550 1.00 89.31 77 ASP A CA 1
ATOM 586 C C . ASP A 1 77 ? 11.404 -14.894 -17.980 1.00 89.31 77 ASP A C 1
ATOM 588 O O . ASP A 1 77 ? 12.270 -14.070 -18.269 1.00 89.31 77 ASP A O 1
ATOM 592 N N . LEU A 1 78 ? 10.516 -15.356 -18.860 1.00 91.81 78 LEU A N 1
ATOM 593 C CA . LEU A 1 78 ? 10.439 -14.948 -20.261 1.00 91.81 78 LEU A CA 1
ATOM 594 C C . LEU A 1 78 ? 8.992 -14.564 -20.571 1.00 91.81 78 LEU A C 1
ATOM 596 O O . LEU A 1 78 ? 8.096 -15.402 -20.447 1.00 91.81 78 LEU A O 1
ATOM 600 N N . THR A 1 79 ? 8.755 -13.300 -20.920 1.00 90.12 79 THR A N 1
ATOM 601 C CA . THR A 1 79 ? 7.399 -12.747 -21.059 1.00 90.12 79 THR A CA 1
ATOM 602 C C . THR A 1 79 ? 7.216 -12.044 -22.406 1.00 90.12 79 THR A C 1
ATOM 604 O O . THR A 1 79 ? 7.980 -11.127 -22.708 1.00 90.12 79 THR A O 1
ATOM 607 N N . PRO A 1 80 ? 6.200 -12.414 -23.208 1.00 92.25 80 PRO A N 1
ATOM 608 C CA . PRO A 1 80 ? 5.828 -11.657 -24.399 1.00 92.25 80 PRO A CA 1
ATOM 609 C C . PRO A 1 80 ? 5.012 -10.407 -24.029 1.00 92.25 80 PRO A C 1
ATOM 611 O O . PRO A 1 80 ? 4.080 -10.486 -23.228 1.00 92.25 80 PRO A O 1
ATOM 614 N N . GLU A 1 81 ? 5.313 -9.264 -24.644 1.00 94.00 81 GLU A N 1
ATOM 615 C CA . GLU A 1 81 ? 4.603 -7.993 -24.435 1.00 94.00 81 GLU A CA 1
ATOM 616 C C . GLU A 1 81 ? 4.653 -7.132 -25.711 1.00 94.00 81 GLU A C 1
ATOM 618 O O . GLU A 1 81 ? 5.595 -7.198 -26.494 1.00 94.00 81 GLU A O 1
ATOM 623 N N . ASN A 1 82 ? 3.620 -6.328 -25.956 1.00 92.62 82 ASN A N 1
ATOM 624 C CA . ASN A 1 82 ? 3.519 -5.461 -27.136 1.00 92.62 82 ASN A CA 1
ATOM 625 C C . ASN A 1 82 ? 3.512 -3.969 -26.777 1.00 92.62 82 ASN A C 1
ATOM 627 O O . ASN A 1 82 ? 3.761 -3.121 -27.637 1.00 92.62 82 ASN A O 1
ATOM 631 N N . ASP A 1 83 ? 3.227 -3.630 -25.520 1.00 92.75 83 ASP A N 1
ATOM 632 C CA . ASP A 1 83 ? 3.231 -2.255 -25.039 1.00 92.75 83 ASP A CA 1
ATOM 633 C C . ASP A 1 83 ? 4.622 -1.846 -24.532 1.00 92.75 83 ASP A C 1
ATOM 635 O O . ASP A 1 83 ? 5.069 -2.223 -23.449 1.00 92.75 83 ASP A O 1
ATOM 639 N N . ARG A 1 84 ? 5.299 -0.999 -25.312 1.00 94.50 84 ARG A N 1
ATOM 640 C CA . ARG A 1 84 ? 6.638 -0.473 -25.002 1.00 94.50 84 ARG A CA 1
ATOM 641 C C . ARG A 1 84 ? 6.694 0.294 -23.684 1.00 94.50 84 ARG A C 1
ATOM 643 O O . ARG A 1 84 ? 7.710 0.233 -22.997 1.00 94.50 84 ARG A O 1
ATOM 650 N N . SER A 1 85 ? 5.643 1.042 -23.347 1.00 84.25 85 SER A N 1
ATOM 651 C CA . SER A 1 85 ? 5.589 1.807 -22.099 1.00 84.25 85 SER A CA 1
ATOM 652 C C . SER A 1 85 ? 5.448 0.863 -20.911 1.00 84.25 85 SER A C 1
ATOM 654 O O . SER A 1 85 ? 6.102 1.045 -19.886 1.00 84.25 85 SER A O 1
ATOM 656 N N . ARG A 1 86 ? 4.668 -0.210 -21.074 1.00 81.62 86 ARG A N 1
ATOM 657 C CA . ARG A 1 86 ? 4.571 -1.257 -20.059 1.00 81.62 86 ARG A CA 1
ATOM 658 C C . ARG A 1 86 ? 5.892 -1.998 -19.859 1.00 81.62 86 ARG A C 1
ATOM 660 O O . ARG A 1 86 ? 6.282 -2.175 -18.708 1.00 81.62 86 ARG A O 1
ATOM 667 N N . ILE A 1 87 ? 6.589 -2.360 -20.941 1.00 94.31 87 ILE A N 1
ATOM 668 C CA . ILE A 1 87 ? 7.915 -3.000 -20.871 1.00 94.31 87 ILE A CA 1
ATOM 669 C C . ILE A 1 87 ? 8.893 -2.107 -20.114 1.00 94.31 87 ILE A C 1
ATOM 671 O O . ILE A 1 87 ? 9.518 -2.573 -19.166 1.00 94.31 87 ILE A O 1
ATOM 675 N N . ALA A 1 88 ? 8.999 -0.827 -20.491 1.00 89.12 88 ALA A N 1
ATOM 676 C CA . ALA A 1 88 ? 9.914 0.109 -19.841 1.00 89.12 88 ALA A CA 1
ATOM 677 C C . ALA A 1 88 ? 9.669 0.170 -18.328 1.00 89.12 88 ALA A C 1
ATOM 679 O O . ALA A 1 88 ? 10.587 -0.062 -17.545 1.00 89.12 88 ALA A O 1
ATOM 680 N N . ARG A 1 89 ? 8.409 0.3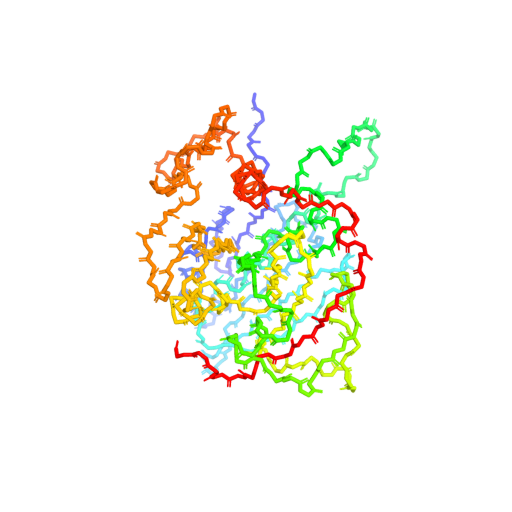49 -17.922 1.00 82.25 89 ARG A N 1
ATOM 681 C CA . ARG A 1 89 ? 8.003 0.379 -16.515 1.00 82.25 89 ARG A CA 1
ATOM 682 C C . ARG A 1 89 ? 8.317 -0.921 -15.769 1.00 82.25 89 ARG A C 1
ATOM 684 O O . ARG A 1 89 ? 8.853 -0.891 -14.662 1.00 82.25 89 ARG A O 1
ATOM 691 N N . GLU A 1 90 ? 7.966 -2.078 -16.333 1.00 86.94 90 GLU A N 1
ATOM 692 C CA . GLU A 1 90 ? 8.184 -3.383 -15.688 1.00 86.94 90 GLU A CA 1
ATOM 693 C C . GLU A 1 90 ? 9.669 -3.721 -15.550 1.00 86.94 90 GLU A C 1
ATOM 695 O O . GLU A 1 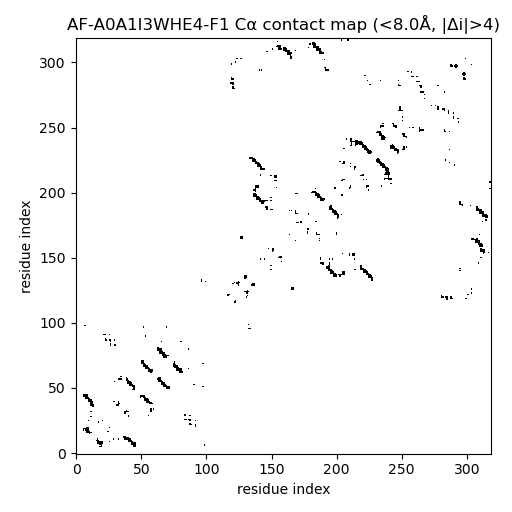90 ? 10.105 -4.193 -14.496 1.00 86.94 90 GLU A O 1
ATOM 700 N N . VAL A 1 91 ? 10.461 -3.396 -16.571 1.00 92.31 91 VAL A N 1
ATOM 701 C CA . VAL A 1 91 ? 11.915 -3.538 -16.551 1.00 92.31 91 VAL A CA 1
ATOM 702 C C . VAL A 1 91 ? 12.538 -2.610 -15.513 1.00 92.31 91 VAL A C 1
ATOM 704 O O . VAL A 1 91 ? 13.289 -3.099 -14.674 1.00 92.31 91 VAL A O 1
ATOM 707 N N . THR A 1 92 ? 12.176 -1.324 -15.468 1.00 87.38 92 THR A N 1
ATOM 708 C CA . THR A 1 92 ? 12.653 -0.396 -14.427 1.00 87.38 92 THR A CA 1
ATOM 709 C C . THR A 1 92 ? 12.347 -0.922 -13.024 1.00 87.38 92 THR A C 1
ATOM 711 O O . THR A 1 92 ? 13.244 -0.996 -12.183 1.00 87.38 92 THR A O 1
ATOM 714 N N . MET A 1 93 ? 11.119 -1.395 -12.777 1.00 77.94 93 MET A N 1
ATOM 715 C CA . MET A 1 93 ? 10.752 -1.992 -11.487 1.00 77.94 93 MET A CA 1
ATOM 716 C C . MET A 1 93 ? 11.598 -3.222 -11.144 1.00 77.94 93 MET A C 1
ATOM 718 O O . MET A 1 93 ? 11.964 -3.419 -9.981 1.00 77.94 93 MET A O 1
ATOM 722 N N . TRP A 1 94 ? 11.882 -4.083 -12.122 1.00 88.62 94 TRP A N 1
ATOM 723 C CA . TRP A 1 94 ? 12.722 -5.255 -11.909 1.00 88.62 94 TRP A CA 1
ATOM 724 C C . TRP A 1 94 ? 14.168 -4.857 -11.588 1.00 88.62 94 TRP A C 1
ATOM 726 O O . TRP A 1 94 ? 14.719 -5.353 -10.603 1.00 88.62 94 TRP A O 1
ATOM 736 N N . LEU A 1 95 ? 14.739 -3.907 -12.333 1.00 87.88 95 LEU A N 1
ATOM 737 C CA . LEU A 1 95 ? 16.097 -3.393 -12.132 1.00 87.88 95 LEU A CA 1
ATOM 738 C C . LEU A 1 95 ? 16.273 -2.812 -10.730 1.00 87.88 95 LEU A C 1
ATOM 740 O O . LEU A 1 95 ? 17.189 -3.221 -10.018 1.00 87.88 95 LEU A O 1
ATOM 744 N N . THR A 1 96 ? 15.347 -1.964 -10.268 1.00 79.94 96 THR A N 1
ATOM 745 C CA . THR A 1 96 ? 15.394 -1.403 -8.907 1.00 79.94 96 THR A CA 1
ATOM 746 C C . THR A 1 96 ? 15.405 -2.499 -7.835 1.00 79.94 96 THR A C 1
ATOM 748 O O . THR A 1 96 ? 16.152 -2.413 -6.858 1.00 79.94 96 THR A O 1
ATOM 751 N N . ARG A 1 97 ? 14.606 -3.566 -8.004 1.00 77.50 97 ARG A N 1
ATOM 752 C CA . ARG A 1 97 ? 14.575 -4.702 -7.059 1.00 77.50 97 ARG A CA 1
ATOM 753 C C . ARG A 1 97 ? 15.884 -5.486 -7.076 1.00 77.50 97 ARG A C 1
ATOM 755 O O . ARG A 1 97 ? 16.349 -5.926 -6.025 1.00 77.50 97 ARG A O 1
ATOM 762 N N . THR A 1 98 ? 16.425 -5.719 -8.266 1.00 83.25 98 THR A N 1
ATOM 763 C CA . THR A 1 98 ? 17.602 -6.557 -8.481 1.00 83.25 98 THR A CA 1
ATOM 764 C C . THR A 1 98 ? 18.870 -5.850 -8.010 1.00 83.25 98 THR A C 1
ATOM 766 O O . THR A 1 98 ? 19.593 -6.421 -7.195 1.00 83.25 98 THR A O 1
ATOM 769 N N . CYS A 1 99 ? 19.072 -4.581 -8.374 1.00 79.75 99 CYS A N 1
ATOM 770 C CA . CYS A 1 99 ? 20.171 -3.752 -7.871 1.00 79.75 99 CYS A CA 1
ATOM 771 C C . CYS A 1 99 ? 20.263 -3.771 -6.341 1.00 79.75 99 CYS A C 1
ATOM 773 O O . CYS A 1 99 ? 21.267 -4.208 -5.780 1.00 79.75 99 CYS A O 1
ATOM 775 N N . ARG A 1 100 ? 19.163 -3.442 -5.650 1.00 74.00 100 ARG A N 1
ATOM 776 C CA . ARG A 1 100 ? 19.117 -3.417 -4.177 1.00 74.00 100 ARG A CA 1
ATOM 777 C C . ARG A 1 100 ? 19.426 -4.766 -3.531 1.00 74.00 100 ARG A C 1
ATOM 779 O O . ARG A 1 100 ? 19.951 -4.821 -2.418 1.00 74.00 100 ARG A O 1
ATOM 786 N N . PHE A 1 101 ? 19.062 -5.873 -4.179 1.00 73.25 101 PHE A N 1
ATOM 787 C CA . PHE A 1 101 ? 19.385 -7.206 -3.671 1.00 73.25 101 PHE A CA 1
ATOM 788 C C . PHE A 1 101 ? 20.893 -7.480 -3.735 1.00 73.25 101 PHE A C 1
ATOM 790 O O . PHE A 1 101 ? 21.455 -8.012 -2.774 1.00 73.25 101 PHE A O 1
ATOM 797 N N . HIS A 1 102 ? 21.542 -7.106 -4.841 1.00 73.44 102 HIS A N 1
ATOM 798 C CA . HIS A 1 102 ? 22.970 -7.352 -5.057 1.00 73.44 102 HIS A CA 1
ATOM 799 C C . HIS A 1 102 ? 23.866 -6.351 -4.314 1.00 73.44 102 HIS A C 1
ATOM 801 O O . HIS A 1 102 ? 24.870 -6.775 -3.747 1.00 73.44 102 HIS A O 1
ATOM 807 N N . GLU A 1 103 ? 23.454 -5.090 -4.147 1.00 68.31 103 GLU A N 1
ATOM 808 C CA . GLU A 1 103 ? 24.113 -4.113 -3.254 1.00 68.31 103 GLU A CA 1
ATOM 809 C C . GLU A 1 103 ? 24.203 -4.616 -1.802 1.00 68.31 103 GLU A C 1
ATOM 811 O O . GLU A 1 103 ? 25.183 -4.392 -1.090 1.00 68.31 103 GLU A O 1
ATOM 816 N N . ARG A 1 104 ? 23.190 -5.367 -1.350 1.00 61.97 104 ARG A N 1
ATOM 817 C CA . ARG A 1 104 ? 23.142 -5.952 0.001 1.00 61.97 104 ARG A CA 1
ATOM 818 C C . ARG A 1 104 ? 23.993 -7.219 0.155 1.00 61.97 104 ARG A C 1
ATOM 820 O O . ARG A 1 104 ? 24.076 -7.751 1.266 1.00 61.97 104 ARG A O 1
ATOM 827 N N . ARG A 1 105 ? 24.648 -7.706 -0.907 1.00 47.78 105 ARG A N 1
ATOM 828 C CA . ARG A 1 105 ? 25.591 -8.837 -0.865 1.00 47.78 105 ARG A CA 1
ATOM 829 C C . ARG A 1 105 ?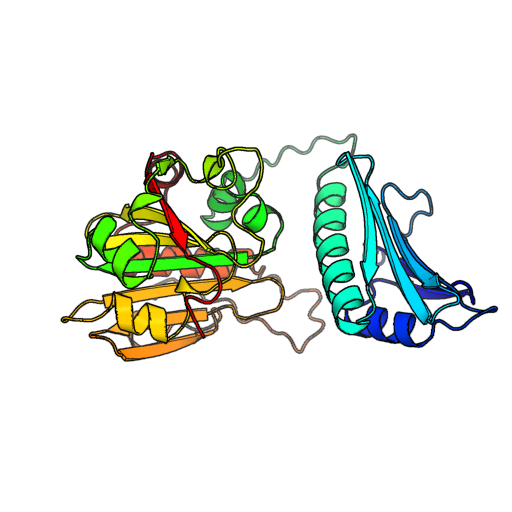 27.017 -8.438 -1.283 1.00 47.78 105 ARG A C 1
ATOM 831 O O . ARG A 1 105 ? 27.453 -8.810 -2.368 1.00 47.78 105 ARG A O 1
ATOM 838 N N . PRO A 1 106 ? 27.837 -7.859 -0.392 1.00 41.69 106 PRO A N 1
ATOM 839 C CA . PRO A 1 106 ? 29.279 -7.885 -0.572 1.00 41.69 106 PRO A CA 1
ATOM 840 C C . PRO A 1 106 ? 29.879 -9.071 0.192 1.00 41.69 106 PRO A C 1
ATOM 842 O O . PRO A 1 106 ? 29.830 -9.159 1.423 1.00 41.69 106 PRO A O 1
ATOM 845 N N . GLY A 1 107 ? 30.485 -10.005 -0.539 1.00 39.22 107 GLY A N 1
ATOM 846 C CA . GLY A 1 107 ? 31.374 -10.998 0.052 1.00 39.22 107 GLY A CA 1
ATOM 847 C C . GLY A 1 107 ? 32.618 -10.331 0.653 1.00 39.22 107 GLY A C 1
ATOM 848 O O . GLY A 1 107 ? 33.367 -9.663 -0.045 1.00 39.22 107 GLY A O 1
ATOM 849 N N . LEU A 1 108 ? 32.849 -10.578 1.947 1.00 40.19 108 LEU A N 1
ATOM 850 C CA . LEU A 1 108 ? 34.076 -10.319 2.716 1.00 40.19 108 LEU A CA 1
ATOM 851 C C . LEU A 1 108 ? 34.548 -8.852 2.833 1.00 40.19 108 LEU A C 1
ATOM 853 O O . LEU A 1 108 ? 35.597 -8.470 2.321 1.00 40.19 108 LEU A O 1
ATOM 857 N N . ARG A 1 109 ? 33.914 -8.107 3.745 1.00 26.31 109 ARG A N 1
ATOM 858 C CA . ARG A 1 109 ? 34.589 -7.596 4.957 1.00 26.31 109 ARG A CA 1
ATOM 859 C C . ARG A 1 109 ? 33.558 -7.129 5.981 1.00 26.31 109 ARG A C 1
ATOM 861 O O . ARG A 1 109 ? 32.758 -6.240 5.738 1.00 26.31 109 ARG A O 1
ATOM 868 N N . SER A 1 110 ? 33.612 -7.767 7.146 1.00 38.72 110 SER A N 1
ATOM 869 C CA . SER A 1 110 ? 32.880 -7.392 8.349 1.00 38.72 110 SER A CA 1
ATOM 870 C C . SER A 1 110 ? 33.141 -5.930 8.715 1.00 38.72 110 SER A C 1
ATOM 872 O O . SER A 1 110 ? 34.212 -5.609 9.226 1.00 38.72 110 SER A O 1
ATOM 874 N N . VAL A 1 111 ? 32.116 -5.094 8.574 1.00 28.91 111 VAL A N 1
ATOM 875 C CA . VAL A 1 111 ? 31.786 -4.092 9.589 1.00 28.91 111 VAL A CA 1
ATOM 876 C C . VAL A 1 111 ? 30.317 -4.293 9.931 1.00 28.91 111 VAL A C 1
ATOM 878 O O . VAL A 1 111 ? 29.415 -3.786 9.273 1.00 28.91 111 VAL A O 1
ATOM 881 N N . THR A 1 112 ? 30.074 -5.102 10.957 1.00 36.91 112 THR A N 1
ATOM 882 C CA . THR A 1 112 ? 28.804 -5.150 11.674 1.00 36.91 112 THR A CA 1
ATOM 883 C C . THR A 1 112 ? 28.455 -3.746 12.162 1.00 36.91 112 THR A C 1
ATOM 885 O O . THR A 1 112 ? 28.906 -3.309 13.216 1.00 36.91 112 THR A O 1
ATOM 888 N N . ALA A 1 113 ? 27.610 -3.061 11.406 1.00 28.59 113 ALA A N 1
ATOM 889 C CA . ALA A 1 113 ? 26.619 -2.160 11.955 1.00 28.59 113 ALA A CA 1
ATOM 890 C C . ALA A 1 113 ? 25.260 -2.731 11.549 1.00 28.59 113 ALA A C 1
ATOM 892 O O . ALA A 1 113 ? 24.629 -2.274 10.601 1.00 28.59 113 ALA A O 1
ATOM 893 N N . TRP A 1 114 ? 24.814 -3.779 12.252 1.00 28.97 114 TRP A N 1
ATOM 894 C CA . TRP A 1 114 ? 23.380 -4.023 12.352 1.00 28.97 114 TRP A CA 1
ATOM 895 C C . TRP A 1 114 ? 22.778 -2.740 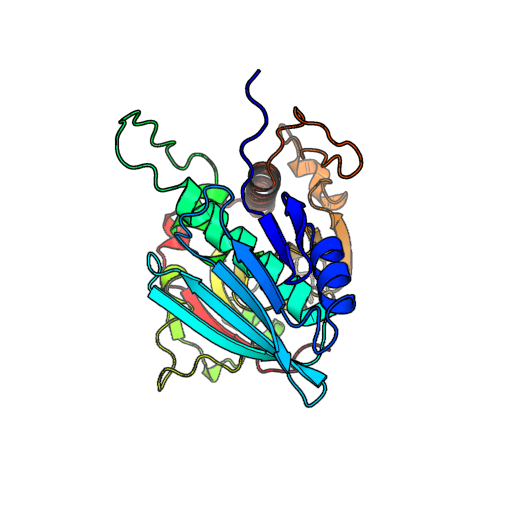12.926 1.00 28.97 114 TRP A C 1
ATOM 897 O O . TRP A 1 114 ? 22.866 -2.494 14.129 1.00 28.97 114 TRP A O 1
ATOM 907 N N . ARG A 1 115 ? 22.219 -1.888 12.061 1.00 34.19 115 ARG A N 1
ATOM 908 C CA . ARG A 1 115 ? 21.274 -0.873 12.505 1.00 34.19 115 ARG A CA 1
ATOM 909 C C . ARG A 1 115 ? 20.098 -1.663 13.072 1.00 34.19 115 ARG A C 1
ATOM 911 O O . ARG A 1 115 ? 19.405 -2.368 12.344 1.00 34.19 115 ARG A O 1
ATOM 918 N N . SER A 1 116 ? 19.944 -1.648 14.394 1.00 32.94 116 SER A N 1
ATOM 919 C CA . SER A 1 116 ? 18.696 -2.061 15.035 1.00 32.94 116 SER A CA 1
ATOM 920 C C . SER A 1 116 ? 17.530 -1.391 14.295 1.00 32.94 116 SER A C 1
ATOM 922 O O . SER A 1 116 ? 17.691 -0.227 13.931 1.00 32.94 116 SER A O 1
ATOM 924 N N . PRO A 1 117 ? 16.377 -2.052 14.076 1.00 48.03 117 PRO A N 1
ATOM 925 C CA . PRO A 1 117 ? 15.216 -1.407 13.469 1.00 48.03 117 PRO A CA 1
ATOM 926 C C . PRO A 1 117 ? 14.661 -0.381 14.462 1.00 48.03 117 PRO A C 1
ATOM 928 O O . PRO A 1 117 ? 13.798 -0.690 15.281 1.00 48.03 117 PRO A O 1
ATOM 931 N N . THR A 1 118 ? 15.249 0.812 14.472 1.00 56.59 118 THR A N 1
ATOM 932 C CA . THR A 1 118 ? 14.795 1.961 15.258 1.00 56.59 118 THR A CA 1
ATOM 933 C C . THR A 1 118 ? 13.735 2.755 14.506 1.00 56.59 118 THR A C 1
ATOM 935 O O . THR A 1 118 ? 13.010 3.507 15.143 1.00 56.59 118 THR A O 1
ATOM 938 N N . ARG A 1 119 ? 13.623 2.559 13.184 1.00 79.69 119 ARG A N 1
ATOM 939 C CA . ARG A 1 119 ? 12.597 3.154 12.322 1.00 79.69 119 ARG A CA 1
ATOM 940 C C . ARG A 1 119 ? 11.491 2.135 12.016 1.00 79.69 119 ARG A C 1
ATOM 942 O O . ARG A 1 119 ? 11.753 0.947 11.798 1.00 79.69 119 ARG A O 1
ATOM 949 N N . LEU A 1 120 ? 10.244 2.592 12.007 1.00 86.31 120 LEU A N 1
ATOM 950 C CA . LEU A 1 120 ? 9.041 1.824 11.691 1.00 86.31 120 LEU A CA 1
ATOM 951 C C . LEU A 1 120 ? 9.049 1.312 10.246 1.00 86.31 120 LEU A C 1
ATOM 953 O O . LEU A 1 120 ? 8.543 0.217 10.001 1.00 86.31 120 LEU A O 1
ATOM 957 N N . TYR A 1 121 ? 9.666 2.045 9.313 1.00 86.94 121 TYR A N 1
ATOM 958 C CA . TYR A 1 121 ? 9.869 1.573 7.939 1.00 86.94 121 TYR A CA 1
ATOM 959 C C . TYR A 1 121 ? 10.715 0.290 7.887 1.00 86.94 121 TYR A C 1
ATOM 961 O O . TYR A 1 121 ? 10.278 -0.710 7.316 1.00 86.94 121 TYR A O 1
ATOM 969 N N . ASP A 1 122 ? 11.879 0.278 8.550 1.00 85.81 122 ASP A N 1
ATOM 970 C CA . ASP A 1 122 ? 12.751 -0.905 8.618 1.00 85.81 122 ASP A CA 1
ATOM 971 C C . ASP A 1 122 ? 12.013 -2.084 9.241 1.00 85.81 122 ASP A C 1
ATOM 973 O O . ASP A 1 122 ? 12.058 -3.211 8.739 1.00 85.81 122 ASP A O 1
ATOM 977 N N . LEU A 1 123 ? 11.292 -1.809 10.333 1.00 88.94 123 LEU A N 1
ATOM 978 C CA . LEU A 1 123 ? 10.473 -2.802 11.000 1.00 88.94 123 LEU A CA 1
ATOM 979 C C . LEU A 1 123 ? 9.445 -3.397 10.031 1.00 88.94 123 LEU A C 1
ATOM 981 O O . LEU A 1 123 ? 9.403 -4.619 9.900 1.00 88.94 123 LEU A O 1
ATOM 985 N N . LEU A 1 124 ? 8.667 -2.574 9.327 1.00 88.25 124 LEU A N 1
ATOM 986 C CA . LEU A 1 124 ? 7.674 -3.027 8.352 1.00 88.25 124 LEU A CA 1
ATOM 987 C C . LEU A 1 124 ? 8.321 -3.850 7.227 1.00 88.25 124 LEU A C 1
ATOM 989 O O . LEU A 1 124 ? 7.833 -4.935 6.897 1.00 88.25 124 LEU A O 1
ATOM 993 N N . GLY A 1 125 ? 9.473 -3.403 6.720 1.00 85.81 125 GLY A N 1
ATOM 994 C CA . GLY A 1 125 ? 10.274 -4.129 5.736 1.00 85.81 125 GLY A CA 1
ATOM 995 C C . GLY A 1 125 ? 10.681 -5.527 6.214 1.00 85.81 125 GLY A C 1
ATOM 996 O O . GLY A 1 125 ? 10.656 -6.479 5.436 1.00 85.81 125 GLY A O 1
ATOM 997 N N . THR A 1 126 ? 10.959 -5.722 7.509 1.00 87.44 126 THR A N 1
ATOM 998 C CA . THR A 1 126 ? 11.274 -7.071 8.013 1.00 87.44 126 THR A CA 1
ATOM 999 C C . THR A 1 126 ? 10.103 -8.051 7.933 1.00 87.44 126 THR A C 1
ATOM 1001 O O . THR A 1 126 ? 10.350 -9.257 7.965 1.00 87.44 126 THR A O 1
ATOM 1004 N N . TYR A 1 127 ? 8.851 -7.583 7.856 1.00 87.38 127 TYR A N 1
ATOM 1005 C CA . TYR A 1 127 ? 7.643 -8.421 7.797 1.00 87.38 127 TYR A CA 1
ATOM 1006 C C . TYR A 1 127 ? 7.068 -8.554 6.397 1.00 87.38 127 TYR A C 1
ATOM 1008 O O . TYR A 1 127 ? 6.354 -9.521 6.130 1.00 87.38 127 TYR A O 1
ATOM 1016 N N . TRP A 1 128 ? 7.377 -7.606 5.518 1.00 84.38 128 TRP A N 1
ATOM 1017 C CA . TRP A 1 128 ? 6.677 -7.467 4.259 1.00 84.38 128 TRP A CA 1
ATOM 1018 C C . TRP A 1 128 ? 7.645 -7.163 3.113 1.00 84.38 128 TRP A C 1
ATOM 1020 O O . TRP A 1 128 ? 8.184 -6.063 2.987 1.00 84.38 128 TRP A O 1
ATOM 1030 N N . SER A 1 129 ? 7.870 -8.169 2.261 1.00 77.06 129 SER A N 1
ATOM 1031 C CA . SER A 1 129 ? 8.895 -8.121 1.215 1.00 77.06 129 SER A CA 1
ATOM 1032 C C . SER A 1 129 ? 8.689 -7.012 0.174 1.00 77.06 129 SER A C 1
ATOM 1034 O O . SER A 1 129 ? 9.687 -6.378 -0.151 1.00 77.06 129 SER A O 1
ATOM 1036 N N . PRO A 1 130 ? 7.466 -6.695 -0.305 1.00 77.88 130 PRO A N 1
ATOM 1037 C CA . PRO A 1 130 ? 7.213 -5.488 -1.086 1.00 77.88 130 PRO A CA 1
ATOM 1038 C C . PRO A 1 130 ? 7.745 -4.192 -0.477 1.00 77.88 130 PRO A C 1
ATOM 1040 O O . PRO A 1 130 ? 8.391 -3.426 -1.187 1.00 77.88 130 PRO A O 1
ATOM 1043 N N . VAL A 1 131 ? 7.551 -3.971 0.826 1.00 75.75 131 VAL A N 1
ATOM 1044 C CA . VAL A 1 131 ? 8.078 -2.779 1.507 1.00 75.75 131 VAL A CA 1
ATOM 1045 C C . VAL A 1 131 ? 9.603 -2.821 1.532 1.00 75.75 131 VAL A C 1
ATOM 1047 O O . VAL A 1 131 ? 10.246 -1.873 1.092 1.00 75.75 131 VAL A O 1
ATOM 1050 N N . ALA A 1 132 ? 10.198 -3.954 1.921 1.00 73.62 132 ALA A N 1
ATOM 1051 C CA . ALA A 1 132 ? 11.655 -4.128 1.903 1.00 73.62 132 ALA A CA 1
ATOM 1052 C C . ALA A 1 132 ? 12.286 -3.957 0.510 1.00 73.62 132 ALA A C 1
ATOM 1054 O O . ALA A 1 132 ? 13.459 -3.597 0.404 1.00 73.62 132 ALA A O 1
ATOM 1055 N N . ALA A 1 133 ? 11.520 -4.259 -0.540 1.00 69.12 133 ALA A N 1
ATOM 1056 C CA . ALA A 1 133 ? 11.917 -4.159 -1.937 1.00 69.12 133 ALA A CA 1
ATOM 1057 C C . ALA A 1 133 ? 11.639 -2.779 -2.550 1.00 69.12 133 ALA A C 1
ATOM 1059 O O . ALA A 1 133 ? 12.000 -2.562 -3.703 1.00 69.12 133 ALA A O 1
ATOM 1060 N N . GLY A 1 134 ? 11.036 -1.840 -1.813 1.00 69.94 134 GLY A N 1
ATOM 1061 C CA . GLY A 1 134 ? 10.783 -0.500 -2.334 1.00 69.94 134 GLY A CA 1
ATOM 1062 C C . GLY A 1 134 ? 9.474 -0.316 -3.101 1.00 69.94 134 GLY A C 1
ATOM 1063 O O . GLY A 1 134 ? 9.353 0.693 -3.775 1.00 69.94 134 GLY A O 1
ATOM 1064 N N . LEU A 1 135 ? 8.549 -1.281 -3.087 1.00 71.31 135 LEU A N 1
ATOM 1065 C CA . LEU A 1 135 ? 7.470 -1.343 -4.084 1.00 71.31 135 LEU A CA 1
ATOM 1066 C C . LEU A 1 135 ? 6.235 -0.539 -3.729 1.00 71.31 135 LEU A C 1
ATOM 1068 O O . LEU A 1 135 ? 5.659 0.121 -4.590 1.00 71.31 135 LEU A O 1
ATOM 1072 N N . GLY A 1 136 ? 5.807 -0.618 -2.482 1.00 81.19 136 GLY A N 1
ATOM 1073 C CA . GLY A 1 136 ? 4.583 0.038 -2.074 1.00 81.19 136 GLY A CA 1
ATOM 1074 C C . GLY A 1 136 ? 3.914 -0.628 -0.892 1.00 81.19 136 GLY A C 1
ATOM 1075 O O . GLY A 1 136 ? 4.185 -1.788 -0.574 1.00 81.19 136 GLY A O 1
ATOM 1076 N N . PHE A 1 137 ? 3.006 0.117 -0.277 1.00 87.06 137 PHE A N 1
ATOM 1077 C CA . PHE A 1 137 ? 1.912 -0.422 0.511 1.00 87.06 137 PHE A CA 1
ATOM 1078 C C . PHE A 1 137 ? 0.770 0.593 0.599 1.00 87.06 137 PHE A C 1
ATOM 1080 O O . PHE A 1 137 ? 0.977 1.808 0.542 1.00 87.06 137 PHE A O 1
ATOM 1087 N N . ALA A 1 138 ? -0.433 0.074 0.818 1.00 92.44 138 ALA A N 1
ATOM 1088 C CA . ALA A 1 138 ? -1.607 0.855 1.164 1.00 92.44 138 ALA A CA 1
ATOM 1089 C C . ALA A 1 138 ? -2.132 0.421 2.534 1.00 92.44 138 ALA A C 1
ATOM 1091 O O . ALA A 1 138 ? -2.246 -0.770 2.828 1.00 92.44 138 ALA A O 1
ATOM 1092 N N . ALA A 1 139 ? -2.459 1.392 3.380 1.00 96.06 139 ALA A N 1
ATOM 1093 C CA . ALA A 1 139 ? -3.013 1.151 4.701 1.00 96.06 139 ALA A CA 1
ATOM 1094 C C . ALA A 1 139 ? -4.067 2.198 5.072 1.00 96.06 139 ALA A C 1
ATOM 1096 O O . ALA A 1 139 ? -3.962 3.372 4.708 1.00 96.06 139 ALA A O 1
ATOM 1097 N N . VAL A 1 140 ? -5.071 1.770 5.834 1.00 98.00 140 VAL A N 1
ATOM 1098 C CA . VAL A 1 140 ? -6.105 2.632 6.411 1.00 98.00 140 VAL A CA 1
ATOM 1099 C C . VAL A 1 140 ? -6.336 2.300 7.877 1.00 98.00 140 VAL A C 1
ATOM 1101 O O . VAL A 1 140 ? -6.384 1.135 8.266 1.00 98.00 140 VAL A O 1
ATOM 1104 N N . TRP A 1 141 ? -6.539 3.338 8.681 1.00 98.50 141 TRP A N 1
ATOM 1105 C CA . TRP A 1 141 ? -6.959 3.259 10.074 1.00 98.50 141 TRP A CA 1
ATOM 1106 C C . TRP A 1 141 ? -8.368 3.827 10.185 1.00 98.50 141 TRP A C 1
ATOM 1108 O O . TRP A 1 141 ? -8.596 4.974 9.805 1.00 98.50 141 TRP A O 1
ATOM 1118 N N . CYS A 1 142 ? -9.299 3.041 10.720 1.00 98.25 142 CYS A N 1
ATOM 1119 C CA . CYS A 1 142 ? -10.710 3.400 10.867 1.00 98.25 142 CYS A CA 1
ATOM 1120 C C . CYS A 1 142 ? -11.094 3.461 12.348 1.00 98.25 142 CYS A C 1
ATOM 1122 O O . CYS A 1 142 ? -10.984 2.457 13.053 1.00 98.25 142 CYS A O 1
ATOM 1124 N N . GLU A 1 143 ? -11.542 4.614 12.839 1.00 98.00 143 GLU A N 1
ATOM 1125 C CA . GLU A 1 143 ? -11.888 4.777 14.253 1.00 98.00 143 GLU A CA 1
ATOM 1126 C C . GLU A 1 143 ? -13.236 4.135 14.582 1.00 98.00 143 GLU A C 1
ATOM 1128 O O . GLU A 1 143 ? -14.240 4.427 13.933 1.00 98.00 143 GLU A O 1
ATOM 1133 N N . GLY A 1 144 ? -13.278 3.290 15.615 1.00 96.38 144 GLY A N 1
ATOM 1134 C CA . GLY A 1 144 ? -14.529 2.727 16.132 1.00 96.38 144 GLY A CA 1
ATOM 1135 C C . GLY A 1 144 ? -15.259 1.781 15.171 1.00 96.38 144 GLY A C 1
ATOM 1136 O O . GLY A 1 144 ? -16.401 1.406 15.432 1.00 96.38 144 GLY A O 1
ATOM 1137 N N . VAL A 1 145 ? -14.622 1.382 14.069 1.00 97.62 145 VAL A N 1
ATOM 1138 C CA . VAL A 1 145 ? -15.163 0.424 13.098 1.00 97.62 145 VAL A CA 1
ATOM 1139 C C . VAL A 1 145 ? -14.603 -0.959 13.413 1.00 97.62 145 VAL A C 1
ATOM 1141 O O . VAL A 1 145 ? -13.399 -1.090 13.595 1.00 97.62 145 VAL A O 1
ATOM 1144 N N . SER A 1 146 ? -15.436 -1.999 13.480 1.00 98.00 146 SER A N 1
ATOM 1145 C CA . SER A 1 146 ? -14.960 -3.372 13.722 1.00 98.00 146 SER A CA 1
ATOM 1146 C C . SER A 1 146 ? -14.193 -3.941 12.519 1.00 98.00 146 SER A C 1
ATOM 1148 O O . SER A 1 146 ? -14.262 -3.402 11.414 1.00 98.00 146 SER A O 1
ATOM 1150 N N . ILE A 1 147 ? -13.489 -5.061 12.714 1.00 98.50 147 ILE A N 1
ATOM 1151 C CA . ILE A 1 147 ? -12.775 -5.782 11.642 1.00 98.50 147 ILE A CA 1
ATOM 1152 C C . ILE A 1 147 ? -13.731 -6.154 10.498 1.00 98.50 147 ILE A C 1
ATOM 1154 O O . ILE A 1 147 ? -13.473 -5.817 9.345 1.00 98.50 147 ILE A O 1
ATOM 1158 N N . GLU A 1 148 ? -14.839 -6.830 10.808 1.00 98.44 148 GLU A N 1
ATOM 1159 C CA . GLU A 1 148 ? -15.810 -7.283 9.802 1.00 98.44 148 GLU A CA 1
ATOM 1160 C C . GLU A 1 148 ? -16.470 -6.101 9.080 1.00 98.44 148 GLU A C 1
ATOM 1162 O O . GLU A 1 148 ? -16.587 -6.099 7.856 1.00 98.44 148 GLU A O 1
ATOM 1167 N N . GLU A 1 149 ? -16.832 -5.045 9.813 1.00 98.44 149 GLU A N 1
ATOM 1168 C CA . GLU A 1 149 ? -17.422 -3.842 9.222 1.00 98.44 149 GLU A CA 1
ATOM 1169 C C . GLU A 1 149 ? -16.418 -3.093 8.332 1.00 98.44 149 GLU A C 1
ATOM 1171 O O . GLU A 1 149 ? -16.794 -2.573 7.282 1.00 98.44 149 GLU A O 1
ATOM 1176 N N . THR A 1 150 ? -15.137 -3.074 8.710 1.00 98.50 150 THR A N 1
ATOM 1177 C CA . THR A 1 150 ? -14.051 -2.515 7.894 1.00 98.50 150 THR A CA 1
ATOM 1178 C C . THR A 1 150 ? -13.927 -3.284 6.581 1.00 98.50 150 THR A C 1
ATOM 1180 O O . THR A 1 150 ? -13.972 -2.677 5.512 1.00 98.50 150 THR A O 1
ATOM 1183 N N . ALA A 1 151 ? -13.868 -4.618 6.641 1.00 98.12 151 ALA A N 1
ATOM 1184 C CA . ALA A 1 151 ? -13.823 -5.476 5.459 1.00 98.12 151 ALA A CA 1
ATOM 1185 C C . ALA A 1 151 ? -15.061 -5.283 4.564 1.00 98.12 151 ALA A C 1
ATOM 1187 O O . ALA A 1 151 ? -14.936 -5.104 3.352 1.00 98.12 151 ALA A O 1
ATOM 1188 N N . ARG A 1 152 ? -16.257 -5.204 5.160 1.00 98.12 152 ARG A N 1
ATOM 1189 C CA . ARG A 1 152 ? -17.514 -4.957 4.441 1.00 98.12 152 ARG A CA 1
ATOM 1190 C C . ARG A 1 152 ? -17.530 -3.594 3.744 1.00 98.12 152 ARG A C 1
ATOM 1192 O O . ARG A 1 152 ? -17.961 -3.500 2.596 1.00 98.12 152 ARG A O 1
ATOM 1199 N N . ARG A 1 153 ? -17.069 -2.526 4.410 1.00 97.75 153 ARG A N 1
ATOM 1200 C CA . ARG A 1 153 ? -16.968 -1.170 3.826 1.00 97.75 153 ARG A CA 1
ATOM 1201 C C . ARG A 1 153 ? -15.937 -1.107 2.700 1.00 97.75 153 ARG A C 1
ATOM 1203 O O . ARG A 1 153 ? -16.164 -0.393 1.726 1.00 97.75 153 ARG A O 1
ATOM 1210 N N . LEU A 1 154 ? -14.875 -1.904 2.803 1.00 97.00 154 LEU A N 1
ATOM 1211 C CA . LEU A 1 154 ? -13.890 -2.129 1.743 1.00 97.00 154 LEU A CA 1
ATOM 1212 C C . LEU A 1 154 ? -14.383 -3.056 0.624 1.00 97.00 154 LEU A C 1
ATOM 1214 O O . LEU A 1 154 ? -13.633 -3.312 -0.315 1.00 97.00 154 LEU A O 1
ATOM 1218 N N . ARG A 1 155 ? -15.641 -3.522 0.701 1.00 96.44 155 ARG A N 1
ATOM 1219 C CA . ARG A 1 155 ? -16.272 -4.435 -0.263 1.00 96.44 155 ARG A CA 1
ATOM 1220 C C . ARG A 1 155 ? -15.512 -5.758 -0.422 1.00 96.44 155 ARG A C 1
ATOM 1222 O O . ARG A 1 155 ? -15.558 -6.380 -1.479 1.00 96.44 155 ARG A O 1
ATOM 1229 N N . ALA A 1 156 ? -14.828 -6.192 0.632 1.00 95.81 156 ALA A N 1
ATOM 1230 C CA . ALA A 1 156 ? -14.204 -7.501 0.662 1.00 95.81 156 ALA A CA 1
ATOM 1231 C C . ALA A 1 156 ? -15.262 -8.612 0.767 1.00 95.81 156 ALA A C 1
ATOM 1233 O O . ALA A 1 156 ? -16.329 -8.429 1.362 1.00 95.81 156 ALA A O 1
ATOM 1234 N N . ASP A 1 157 ? -14.950 -9.780 0.216 1.00 95.06 157 ASP A N 1
ATOM 1235 C CA . ASP A 1 157 ? -15.740 -10.992 0.385 1.00 95.06 157 ASP A CA 1
ATOM 1236 C C . ASP A 1 157 ? -15.576 -11.517 1.816 1.00 95.06 157 ASP A C 1
ATOM 1238 O O . ASP A 1 157 ? -14.545 -12.089 2.176 1.00 95.06 157 ASP A O 1
ATOM 1242 N N . LEU A 1 158 ? -16.607 -11.345 2.643 1.00 96.75 158 LEU A N 1
ATOM 1243 C CA . LEU A 1 158 ? -16.592 -11.795 4.037 1.00 96.75 158 LEU A CA 1
ATOM 1244 C C . LEU A 1 158 ? -16.483 -13.321 4.172 1.00 96.75 158 LEU A C 1
ATOM 1246 O O . LEU A 1 158 ? -16.023 -13.800 5.205 1.00 96.75 158 LEU A O 1
ATOM 1250 N N . SER A 1 159 ? -16.859 -14.090 3.145 1.00 94.94 159 SER A N 1
ATOM 1251 C CA . SER A 1 159 ? -16.715 -15.550 3.162 1.00 94.94 159 SER A CA 1
ATOM 1252 C C . SER A 1 159 ? -15.267 -16.013 2.968 1.00 94.94 159 SER A C 1
ATOM 1254 O O . SER A 1 159 ? -14.931 -17.133 3.345 1.00 94.94 159 SER A O 1
ATOM 1256 N N . SER A 1 160 ? -14.386 -15.131 2.478 1.00 93.25 160 SER A N 1
ATOM 1257 C CA . SER A 1 160 ? -12.945 -15.385 2.330 1.00 93.25 160 SER A CA 1
ATOM 1258 C C . SER A 1 160 ? -12.137 -15.217 3.630 1.00 93.25 160 SER A C 1
ATOM 1260 O O . SER A 1 160 ? -10.915 -15.399 3.633 1.00 93.25 160 SER A O 1
ATOM 1262 N N . ALA A 1 161 ? -12.803 -14.863 4.737 1.00 95.94 161 ALA A N 1
ATOM 1263 C CA . ALA A 1 161 ? -12.178 -14.582 6.024 1.00 95.94 161 ALA A CA 1
ATOM 1264 C C . ALA A 1 161 ? -11.273 -15.733 6.492 1.00 95.94 161 ALA A C 1
ATOM 1266 O O . ALA A 1 161 ? -11.738 -16.832 6.790 1.00 95.94 161 ALA A O 1
ATOM 1267 N N . THR A 1 162 ? -9.971 -15.467 6.599 1.00 95.38 162 THR A N 1
ATOM 1268 C CA . THR A 1 162 ? -8.982 -16.460 7.044 1.00 95.38 162 THR A CA 1
ATOM 1269 C C . THR A 1 162 ? -8.036 -15.849 8.079 1.00 95.38 162 THR A C 1
ATOM 1271 O O . THR A 1 162 ? -7.503 -14.764 7.833 1.00 95.38 162 THR A O 1
ATOM 1274 N N . PRO A 1 163 ? -7.768 -16.508 9.223 1.00 96.44 163 PRO A N 1
ATOM 1275 C CA . PRO A 1 163 ? -6.770 -16.029 10.174 1.00 96.44 163 PRO A CA 1
ATOM 1276 C C . PRO A 1 163 ? -5.372 -16.041 9.542 1.00 96.44 163 PRO A C 1
ATOM 1278 O O . PRO A 1 163 ? -4.948 -17.045 8.969 1.00 96.44 163 PRO A O 1
ATOM 1281 N N . CYS A 1 164 ? -4.645 -14.929 9.634 1.00 94.06 164 CYS A N 1
ATOM 1282 C CA . CYS A 1 164 ? -3.355 -14.769 8.969 1.00 94.06 164 CYS A CA 1
ATOM 1283 C C . CYS A 1 164 ? -2.456 -13.753 9.687 1.00 94.06 164 CYS A C 1
ATOM 1285 O O . CYS A 1 164 ? -2.945 -12.829 10.330 1.00 94.06 164 CYS A O 1
ATOM 1287 N N . THR A 1 165 ? -1.138 -13.894 9.559 1.00 94.69 165 THR A N 1
ATOM 1288 C CA . THR A 1 165 ? -0.169 -12.863 9.968 1.00 94.69 165 THR A CA 1
ATOM 1289 C C . THR A 1 165 ? 0.232 -12.017 8.762 1.00 94.69 165 THR A C 1
ATOM 1291 O O . THR A 1 165 ? 0.045 -12.436 7.618 1.00 94.69 165 THR A O 1
ATOM 1294 N N . LEU A 1 166 ? 0.863 -10.859 8.982 1.00 91.81 166 LEU A N 1
ATOM 1295 C CA . LEU A 1 166 ? 1.348 -10.039 7.865 1.00 91.81 166 LEU A CA 1
ATOM 1296 C C . LEU A 1 166 ? 2.364 -10.787 6.986 1.00 91.81 166 LEU A C 1
ATOM 1298 O O . LEU A 1 166 ? 2.314 -10.676 5.766 1.00 91.81 166 LEU A O 1
ATOM 1302 N N . ARG A 1 167 ? 3.222 -11.628 7.579 1.00 90.12 167 ARG A N 1
ATOM 1303 C CA . ARG A 1 167 ? 4.165 -12.477 6.823 1.00 90.12 167 ARG A CA 1
ATOM 1304 C C . ARG A 1 167 ? 3.453 -13.508 5.951 1.00 90.12 167 ARG A C 1
ATOM 1306 O O . ARG A 1 167 ? 3.934 -13.846 4.877 1.00 90.12 167 ARG A O 1
ATOM 1313 N N . GLY A 1 168 ? 2.333 -14.033 6.440 1.00 87.56 168 GLY A N 1
ATOM 1314 C CA . GLY A 1 168 ? 1.558 -15.073 5.772 1.00 87.56 168 GLY A CA 1
ATOM 1315 C C . GLY A 1 168 ? 0.580 -14.551 4.724 1.00 87.56 168 GLY A C 1
ATOM 1316 O O . GLY A 1 168 ? 0.009 -15.359 3.998 1.00 87.56 168 GLY A O 1
ATOM 1317 N N . ILE A 1 169 ? 0.369 -13.233 4.631 1.00 87.31 169 ILE A N 1
ATOM 1318 C CA . ILE A 1 169 ? -0.772 -12.663 3.903 1.00 87.31 169 ILE A CA 1
ATOM 1319 C C . ILE A 1 169 ? -0.839 -13.105 2.432 1.00 87.31 169 ILE A C 1
ATOM 1321 O O . ILE A 1 169 ? -1.926 -13.390 1.929 1.00 87.31 169 ILE A O 1
ATOM 1325 N N . GLY A 1 170 ? 0.312 -13.245 1.770 1.00 79.94 170 GLY A N 1
ATOM 1326 C CA . GLY A 1 170 ? 0.421 -13.666 0.371 1.00 79.94 170 GLY A CA 1
ATOM 1327 C C . GLY A 1 170 ? 0.505 -15.180 0.133 1.00 79.94 170 GLY A C 1
ATOM 1328 O O . GLY A 1 170 ? 0.817 -15.569 -0.995 1.00 79.94 170 GLY A O 1
ATOM 1329 N N . HIS A 1 171 ? 0.293 -16.015 1.159 1.00 80.62 171 HIS A N 1
ATOM 1330 C CA . HIS A 1 171 ? 0.454 -17.479 1.132 1.00 80.62 171 HIS A CA 1
ATOM 1331 C C . HIS A 1 171 ? -0.824 -18.217 1.554 1.00 80.62 171 HIS A C 1
ATOM 1333 O O . HIS A 1 171 ? -1.671 -17.645 2.224 1.00 80.62 171 HIS A O 1
ATOM 1339 N N . GLY A 1 172 ? -0.962 -19.510 1.245 1.00 70.56 172 GLY A N 1
ATOM 1340 C CA . GLY A 1 172 ? -2.078 -20.320 1.762 1.00 70.56 172 GLY A CA 1
ATOM 1341 C C . GLY A 1 172 ? -3.440 -19.926 1.185 1.00 70.56 172 GLY A C 1
ATOM 1342 O O . GLY A 1 172 ? -4.412 -19.806 1.928 1.00 70.56 172 GLY A O 1
ATOM 1343 N N . PHE A 1 173 ? -3.478 -19.653 -0.119 1.00 74.12 173 PHE A N 1
ATOM 1344 C CA . PHE A 1 173 ? -4.701 -19.686 -0.918 1.00 74.12 173 PHE A CA 1
ATOM 1345 C C . PHE A 1 173 ? -4.846 -21.092 -1.515 1.00 74.12 173 PHE A C 1
ATOM 1347 O O . PHE A 1 173 ? -3.836 -21.745 -1.790 1.00 74.12 173 PHE A O 1
ATOM 1354 N N . ASP A 1 174 ? -6.080 -21.574 -1.669 1.00 61.16 174 ASP A N 1
ATOM 1355 C CA . ASP A 1 174 ? -6.340 -22.925 -2.171 1.00 61.16 174 ASP A CA 1
ATOM 1356 C C . ASP A 1 174 ? -5.793 -23.102 -3.599 1.00 61.16 174 ASP A C 1
ATOM 1358 O O . ASP A 1 174 ? -6.128 -22.346 -4.508 1.00 61.16 174 ASP A O 1
ATOM 1362 N N . GLY A 1 175 ? -4.964 -24.132 -3.801 1.00 53.44 175 GLY A N 1
ATOM 1363 C CA . GLY A 1 175 ? -4.487 -24.545 -5.126 1.00 53.44 175 GLY A CA 1
ATOM 1364 C C . GLY A 1 175 ? -3.342 -23.721 -5.728 1.00 53.44 175 GLY A C 1
ATOM 1365 O O . GLY A 1 175 ? -3.223 -23.701 -6.949 1.00 53.44 175 GLY A O 1
ATOM 1366 N N . ASP A 1 176 ? -2.525 -23.044 -4.912 1.00 46.06 176 ASP A N 1
ATOM 1367 C CA . ASP A 1 176 ? -1.380 -22.194 -5.320 1.00 46.06 176 ASP A CA 1
ATOM 1368 C C . ASP A 1 176 ? -1.727 -20.990 -6.221 1.00 46.06 176 ASP A C 1
ATOM 1370 O O . ASP A 1 176 ? -0.878 -20.131 -6.471 1.00 46.06 176 ASP A O 1
ATOM 1374 N N . ALA A 1 177 ? -2.984 -20.850 -6.644 1.00 54.81 177 ALA A N 1
ATOM 1375 C CA . ALA A 1 177 ? -3.475 -19.669 -7.325 1.00 54.81 177 ALA A CA 1
ATOM 1376 C C . ALA A 1 177 ? -3.765 -18.589 -6.280 1.00 54.81 177 ALA A C 1
ATOM 1378 O O . ALA A 1 177 ? -4.776 -18.625 -5.573 1.00 54.81 177 ALA A O 1
ATOM 1379 N N . ARG A 1 178 ? -2.878 -17.592 -6.179 1.00 60.25 178 ARG A N 1
ATOM 1380 C CA . ARG A 1 178 ? -3.277 -16.301 -5.607 1.00 60.25 178 ARG A CA 1
ATOM 1381 C C . ARG A 1 178 ? -4.582 -15.852 -6.289 1.00 60.25 178 ARG A C 1
ATOM 1383 O O . ARG A 1 178 ? -4.772 -16.166 -7.469 1.00 60.25 178 ARG A O 1
ATOM 1390 N N . PRO A 1 179 ? -5.466 -15.117 -5.585 1.00 65.06 179 PRO A N 1
ATOM 1391 C CA . PRO A 1 179 ? -6.498 -14.331 -6.253 1.00 65.06 179 PRO A CA 1
ATOM 1392 C C . PRO A 1 179 ? -5.870 -13.645 -7.471 1.00 65.06 179 PRO A C 1
ATOM 1394 O O . PRO A 1 179 ? -4.719 -13.208 -7.370 1.00 65.06 179 PRO A O 1
ATOM 1397 N N . GLY A 1 180 ? -6.566 -13.651 -8.615 1.00 61.62 180 GLY A N 1
ATOM 1398 C CA . GLY A 1 180 ? -6.010 -13.134 -9.872 1.00 61.62 180 GLY A CA 1
ATOM 1399 C C . GLY A 1 180 ? -5.384 -11.755 -9.669 1.00 61.62 180 GLY A C 1
ATOM 1400 O O . GLY A 1 180 ? -5.812 -11.037 -8.772 1.00 61.62 180 GLY A O 1
ATOM 1401 N N . ASP A 1 181 ? -4.388 -11.385 -10.477 1.00 62.06 181 ASP A N 1
ATOM 1402 C CA . ASP A 1 181 ? -3.485 -10.246 -10.213 1.00 62.06 181 ASP A CA 1
ATOM 1403 C C . ASP A 1 181 ? -4.171 -8.900 -9.898 1.00 62.06 181 ASP A C 1
ATOM 1405 O O . ASP A 1 181 ? -3.533 -8.012 -9.344 1.00 62.06 181 ASP A O 1
ATOM 1409 N N . ARG A 1 182 ? -5.462 -8.762 -10.222 1.00 62.66 182 ARG A N 1
ATOM 1410 C CA . ARG A 1 182 ? -6.305 -7.575 -10.012 1.00 62.66 182 ARG A CA 1
ATOM 1411 C C . ARG A 1 182 ? -7.294 -7.670 -8.842 1.00 62.66 182 ARG A C 1
ATOM 1413 O O . ARG A 1 182 ? -8.096 -6.761 -8.638 1.00 62.66 182 ARG A O 1
ATOM 1420 N N . ALA A 1 183 ? -7.313 -8.776 -8.107 1.00 76.62 183 ALA A N 1
ATOM 1421 C CA . ALA A 1 183 ? -8.043 -8.881 -6.851 1.00 76.62 183 ALA A CA 1
ATOM 1422 C C . ALA A 1 183 ? -7.174 -8.321 -5.714 1.00 76.62 183 ALA A C 1
ATOM 1424 O O . ALA A 1 183 ? -5.981 -8.599 -5.633 1.00 76.62 183 ALA A O 1
ATOM 1425 N N . GLY A 1 184 ? -7.771 -7.545 -4.811 1.00 85.56 184 GLY A N 1
ATOM 1426 C CA . GLY A 1 184 ? -7.058 -7.000 -3.657 1.00 85.56 184 GLY A CA 1
ATOM 1427 C C . GLY A 1 184 ? -6.994 -8.014 -2.515 1.00 85.56 184 GLY A C 1
ATOM 1428 O O . GLY A 1 184 ? -7.986 -8.664 -2.200 1.00 85.56 184 GLY A O 1
ATOM 1429 N N . ILE A 1 185 ? -5.859 -8.131 -1.828 1.00 91.25 185 ILE A N 1
ATOM 1430 C CA . ILE A 1 185 ? -5.769 -8.880 -0.562 1.00 91.25 185 ILE A CA 1
ATOM 1431 C C . ILE A 1 185 ? -5.585 -7.881 0.571 1.00 91.25 185 ILE A C 1
ATOM 1433 O O . ILE A 1 185 ? -4.623 -7.108 0.554 1.00 91.25 185 ILE A O 1
ATOM 1437 N N . ILE A 1 186 ? -6.469 -7.938 1.570 1.00 95.19 186 ILE A N 1
ATOM 1438 C CA . ILE A 1 186 ? -6.378 -7.101 2.768 1.00 95.19 186 ILE A CA 1
ATOM 1439 C C . ILE A 1 186 ? -6.171 -7.928 4.033 1.00 95.19 186 ILE A C 1
ATOM 1441 O O . ILE A 1 186 ? -6.736 -9.011 4.182 1.00 95.19 186 ILE A O 1
ATOM 1445 N N . LEU A 1 187 ? -5.393 -7.391 4.969 1.00 96.88 187 LEU A N 1
ATOM 1446 C CA . LEU A 1 187 ? -5.273 -7.883 6.339 1.00 96.88 187 LEU A CA 1
ATOM 1447 C C . LEU A 1 187 ? -5.876 -6.855 7.283 1.00 96.88 187 LEU A C 1
ATOM 1449 O O . LEU A 1 187 ? -5.438 -5.707 7.291 1.00 96.88 187 LEU A O 1
ATOM 1453 N N . VAL A 1 188 ? -6.862 -7.269 8.072 1.00 98.50 188 VAL A N 1
ATOM 1454 C CA . VAL A 1 188 ? -7.629 -6.386 8.951 1.00 98.50 188 VAL A CA 1
ATOM 1455 C C . VAL A 1 188 ? -7.483 -6.842 10.396 1.00 98.50 188 VAL A C 1
ATOM 1457 O O . VAL A 1 188 ? -7.749 -8.002 10.722 1.00 98.50 188 VAL A O 1
ATOM 1460 N N . GLY A 1 189 ? -7.073 -5.922 11.264 1.00 98.31 189 GLY A N 1
ATOM 1461 C CA . GLY A 1 189 ? -6.790 -6.201 12.665 1.00 98.31 189 GLY A CA 1
ATOM 1462 C C . GLY A 1 189 ? -7.061 -5.013 13.575 1.00 98.31 189 GLY A C 1
ATOM 1463 O O . GLY A 1 189 ? -7.040 -3.858 13.149 1.00 98.31 189 GLY A O 1
ATOM 1464 N N . GLU A 1 190 ? -7.286 -5.294 14.855 1.00 97.88 190 GLU A N 1
ATOM 1465 C CA . GLU A 1 190 ? -7.472 -4.247 15.858 1.00 97.88 190 GLU A CA 1
ATOM 1466 C C . GLU A 1 190 ? -6.184 -3.447 16.073 1.00 97.88 190 GLU A C 1
ATOM 1468 O O . GLU A 1 190 ? -5.076 -3.989 16.131 1.00 97.88 190 GLU A O 1
ATOM 1473 N N . ALA A 1 191 ? -6.341 -2.141 16.242 1.00 96.44 191 ALA A N 1
ATOM 1474 C CA . ALA A 1 191 ? -5.285 -1.202 16.560 1.00 96.44 191 ALA A CA 1
ATOM 1475 C C . ALA A 1 191 ? -5.719 -0.212 17.651 1.00 96.44 191 ALA A C 1
ATOM 1477 O O . ALA A 1 191 ? -5.752 0.998 17.454 1.00 96.44 191 ALA A O 1
ATOM 1478 N N . GLY A 1 192 ? -6.015 -0.739 18.843 1.00 94.25 192 GLY A N 1
ATOM 1479 C CA . GLY A 1 192 ? -6.543 0.062 19.949 1.00 94.25 192 GLY A CA 1
ATOM 1480 C C . GLY A 1 192 ? -8.024 0.360 19.726 1.00 94.25 192 GLY A C 1
ATOM 1481 O O . GLY A 1 192 ? -8.800 -0.560 19.499 1.00 94.25 192 GLY A O 1
ATOM 1482 N N . THR A 1 193 ? -8.420 1.633 19.771 1.00 95.94 193 THR A N 1
ATOM 1483 C CA . THR A 1 193 ? -9.790 2.067 19.419 1.00 95.94 193 THR A CA 1
ATOM 1484 C C . THR A 1 193 ? -10.014 2.192 17.909 1.00 95.94 193 THR A C 1
ATOM 1486 O O . THR A 1 193 ? -11.104 2.555 17.466 1.00 95.94 193 THR A O 1
ATOM 1489 N N . TRP A 1 194 ? -8.977 1.917 17.120 1.00 98.38 194 TRP A N 1
ATOM 1490 C CA . TRP A 1 194 ? -8.989 1.938 15.665 1.00 98.38 194 TRP A CA 1
ATOM 1491 C C . TRP A 1 194 ? -8.883 0.517 15.117 1.00 98.38 194 TRP A C 1
ATOM 1493 O O . TRP A 1 194 ? -8.361 -0.374 15.782 1.00 98.38 194 TRP A O 1
ATOM 1503 N N . THR A 1 195 ? -9.314 0.321 13.878 1.00 98.50 195 THR A N 1
ATOM 1504 C CA . THR A 1 195 ? -9.036 -0.882 13.090 1.00 98.50 195 THR A CA 1
ATOM 1505 C C . THR A 1 195 ? -8.079 -0.526 11.966 1.00 98.50 195 THR A C 1
ATOM 1507 O O . THR A 1 195 ? -8.296 0.458 11.263 1.00 98.50 195 THR A O 1
ATOM 1510 N N . LEU A 1 196 ? -7.023 -1.319 11.802 1.00 98.31 196 LEU A N 1
ATOM 1511 C CA . LEU A 1 196 ? -6.047 -1.186 10.728 1.00 98.31 196 LEU A CA 1
ATOM 1512 C C . LEU A 1 196 ? -6.359 -2.212 9.639 1.00 98.31 196 LEU A C 1
ATOM 1514 O O . LEU A 1 196 ? -6.412 -3.409 9.922 1.00 98.31 196 LEU A O 1
ATOM 1518 N N . ALA A 1 197 ? -6.534 -1.744 8.405 1.00 97.88 197 ALA A N 1
ATOM 1519 C CA . ALA A 1 197 ? -6.538 -2.582 7.214 1.00 97.88 197 ALA A CA 1
ATOM 1520 C C . ALA A 1 197 ? -5.336 -2.253 6.327 1.00 97.88 197 ALA A C 1
ATOM 1522 O O . ALA A 1 197 ? -5.076 -1.092 6.014 1.00 97.88 197 ALA A O 1
ATOM 1523 N N . VAL A 1 198 ? -4.615 -3.289 5.918 1.00 95.19 198 VAL A N 1
ATOM 1524 C CA . VAL A 1 198 ? -3.429 -3.204 5.066 1.00 95.19 198 VAL A CA 1
ATOM 1525 C C . VAL A 1 198 ? -3.704 -3.957 3.773 1.00 95.19 198 VAL A C 1
ATOM 1527 O O . VAL A 1 198 ? -4.100 -5.117 3.840 1.00 95.19 198 VAL A O 1
ATOM 1530 N N . GLN A 1 199 ? -3.486 -3.326 2.620 1.00 91.62 199 GLN A N 1
ATOM 1531 C CA . GLN A 1 199 ? -3.663 -3.930 1.300 1.00 91.62 199 GLN A CA 1
ATOM 1532 C C . GLN A 1 199 ? -2.309 -4.269 0.670 1.00 91.62 199 GLN A C 1
ATOM 1534 O O . GLN A 1 199 ? -1.401 -3.437 0.652 1.00 91.62 199 GLN A O 1
ATOM 1539 N N . VAL A 1 200 ? -2.180 -5.502 0.166 1.00 79.38 200 VAL A N 1
ATOM 1540 C CA . VAL A 1 200 ? -0.910 -6.041 -0.362 1.00 79.38 200 VAL A CA 1
ATOM 1541 C C . VAL A 1 200 ? -0.811 -6.047 -1.882 1.00 79.38 200 VAL A C 1
ATOM 1543 O O . VAL A 1 200 ? 0.287 -6.118 -2.431 1.00 79.38 200 VAL A O 1
ATOM 1546 N N . GLN A 1 201 ? -1.948 -5.953 -2.554 1.00 73.12 201 GLN A N 1
ATOM 1547 C CA . GLN A 1 201 ? -2.069 -5.885 -4.005 1.00 73.12 201 GLN A CA 1
ATOM 1548 C C . GLN A 1 201 ? -3.003 -4.730 -4.317 1.00 73.12 201 GLN A C 1
ATOM 1550 O O . GLN A 1 201 ? -4.065 -4.680 -3.701 1.00 73.12 201 GLN A O 1
ATOM 1555 N N . GLU A 1 202 ? -2.620 -3.851 -5.240 1.00 81.00 202 GLU A N 1
ATOM 1556 C CA . GLU A 1 202 ? -3.330 -2.602 -5.550 1.00 81.00 202 GLU A CA 1
ATOM 1557 C C . GLU A 1 202 ? -3.338 -1.577 -4.397 1.00 81.00 202 GLU A C 1
ATOM 1559 O O . GLU A 1 202 ? -2.747 -1.784 -3.334 1.00 81.00 202 GLU A O 1
ATOM 1564 N N . MET A 1 203 ? -3.972 -0.426 -4.635 1.00 86.06 203 MET A N 1
ATOM 1565 C CA . MET A 1 203 ? -4.021 0.718 -3.709 1.00 86.06 203 MET A CA 1
ATOM 1566 C C . MET A 1 203 ? -5.461 1.128 -3.353 1.00 86.06 203 MET A C 1
ATOM 1568 O O . MET A 1 203 ? -5.692 2.209 -2.802 1.00 86.06 203 MET A O 1
ATOM 1572 N N . ASP A 1 204 ? -6.438 0.273 -3.656 1.00 89.81 204 ASP A N 1
ATOM 1573 C CA . ASP A 1 204 ? -7.872 0.576 -3.611 1.00 89.81 204 ASP A CA 1
ATOM 1574 C C . ASP A 1 204 ? -8.367 1.086 -2.260 1.00 89.81 204 ASP A C 1
ATOM 1576 O O . ASP A 1 204 ? -9.229 1.967 -2.208 1.00 89.81 204 ASP A O 1
ATOM 1580 N N . VAL A 1 205 ? -7.818 0.572 -1.154 1.00 93.62 205 VAL A N 1
ATOM 1581 C CA . VAL A 1 205 ? -8.218 0.984 0.201 1.00 93.62 205 VAL A CA 1
ATOM 1582 C C . VAL A 1 205 ? -7.940 2.465 0.459 1.00 93.62 205 VAL A C 1
ATOM 1584 O O . VAL A 1 205 ? -8.558 3.052 1.342 1.00 93.62 205 VAL A O 1
ATOM 1587 N N . THR A 1 206 ? -7.050 3.088 -0.319 1.00 93.94 206 THR A N 1
ATOM 1588 C CA . THR A 1 206 ? -6.731 4.522 -0.230 1.00 93.94 206 THR A CA 1
ATOM 1589 C C . THR A 1 206 ? -7.542 5.393 -1.192 1.00 93.94 206 THR A C 1
ATOM 1591 O O . THR A 1 206 ? -7.419 6.617 -1.149 1.00 93.94 206 THR A O 1
ATOM 1594 N N . SER A 1 207 ? -8.390 4.793 -2.035 1.00 93.06 207 SER A N 1
ATOM 1595 C CA . SER A 1 207 ? -9.247 5.521 -2.974 1.00 93.06 207 SER A CA 1
ATOM 1596 C C . SER A 1 207 ? -10.319 6.336 -2.247 1.00 93.06 207 SER A C 1
ATOM 1598 O O . SER A 1 207 ? -10.844 5.926 -1.210 1.00 93.06 207 SER A O 1
ATOM 1600 N N . GLU A 1 208 ? -10.706 7.481 -2.810 1.00 94.06 208 GLU A N 1
ATOM 1601 C CA . GLU A 1 208 ? -11.759 8.325 -2.235 1.00 94.06 208 GLU A CA 1
ATOM 1602 C C . GLU A 1 208 ? -13.069 7.554 -1.965 1.00 94.06 208 GLU A C 1
ATOM 1604 O O . GLU A 1 208 ? -13.575 7.647 -0.845 1.00 94.06 208 GLU A O 1
ATOM 1609 N N . PRO A 1 209 ? -13.590 6.706 -2.878 1.00 95.88 209 PRO A N 1
ATOM 1610 C CA . PRO A 1 209 ? -14.769 5.890 -2.592 1.00 95.88 209 PRO A CA 1
ATOM 1611 C C . PRO A 1 209 ? -14.610 4.952 -1.384 1.00 95.88 209 PRO A C 1
ATOM 1613 O O . PRO A 1 209 ? -15.573 4.776 -0.626 1.00 95.88 209 PRO A O 1
ATOM 1616 N N . ALA A 1 210 ? -13.422 4.372 -1.181 1.00 96.25 210 ALA A N 1
ATOM 1617 C CA . ALA A 1 210 ? -13.123 3.525 -0.029 1.00 96.25 210 ALA A CA 1
ATOM 1618 C C . ALA A 1 210 ? -13.064 4.347 1.265 1.00 96.25 210 ALA A C 1
ATOM 1620 O O . ALA A 1 210 ? -13.728 3.997 2.242 1.00 96.25 210 ALA A O 1
ATOM 1621 N N . LEU A 1 211 ? -12.370 5.487 1.267 1.00 97.44 211 LEU A N 1
ATOM 1622 C CA . LEU A 1 211 ? -12.283 6.374 2.436 1.00 97.44 211 LEU A CA 1
ATOM 1623 C C . LEU A 1 211 ? -13.646 6.955 2.817 1.00 97.44 211 LEU A C 1
ATOM 1625 O O . LEU A 1 211 ? -14.014 6.986 3.997 1.00 97.44 211 LEU A O 1
ATOM 1629 N N . SER A 1 212 ? -14.440 7.338 1.820 1.00 97.12 212 SER A N 1
ATOM 1630 C CA . SER A 1 212 ? -15.828 7.745 1.996 1.00 97.12 212 SER A CA 1
ATOM 1631 C C . SER A 1 212 ? -16.706 6.604 2.486 1.00 97.12 212 SER A C 1
ATOM 1633 O O . SER A 1 212 ? -17.679 6.864 3.175 1.00 97.12 212 SER A O 1
ATOM 1635 N N . ALA A 1 213 ? -16.441 5.338 2.152 1.00 97.62 213 ALA A N 1
ATOM 1636 C CA . ALA A 1 213 ? -17.159 4.198 2.729 1.00 97.62 213 ALA A CA 1
ATOM 1637 C C . ALA A 1 213 ? -16.777 3.961 4.191 1.00 97.62 213 ALA A C 1
ATOM 1639 O O . ALA A 1 213 ? -17.657 3.802 5.037 1.00 97.62 213 ALA A O 1
ATOM 1640 N N . LEU A 1 214 ? -15.480 3.986 4.484 1.00 98.12 214 LEU A N 1
ATOM 1641 C CA . LEU A 1 214 ? -14.917 3.697 5.796 1.00 98.12 214 LEU A CA 1
ATOM 1642 C C . LEU A 1 214 ? -15.293 4.742 6.847 1.00 98.12 214 LEU A C 1
ATOM 1644 O O . LEU A 1 214 ? -15.575 4.372 7.983 1.00 98.12 214 LEU A O 1
ATOM 1648 N N . SER A 1 215 ? -15.372 6.020 6.471 1.00 98.19 215 SER A N 1
ATOM 1649 C CA . SER A 1 215 ? -15.624 7.125 7.408 1.00 98.19 215 SER A CA 1
ATOM 1650 C C . SER A 1 215 ? -17.105 7.446 7.644 1.00 98.19 215 SER A C 1
ATOM 1652 O O . SER A 1 215 ? -17.396 8.302 8.471 1.00 98.19 215 SER A O 1
ATOM 1654 N N . ARG A 1 216 ? -18.070 6.798 6.970 1.00 95.75 216 ARG A N 1
ATOM 1655 C CA . ARG A 1 216 ? -19.504 7.143 7.143 1.00 95.75 216 ARG A CA 1
ATOM 1656 C C . ARG A 1 216 ? -19.989 6.922 8.569 1.00 95.75 216 ARG A C 1
ATOM 1658 O O . ARG A 1 216 ? -19.462 6.068 9.289 1.00 95.75 216 ARG A O 1
ATOM 1665 N N . SER A 1 217 ? -21.084 7.611 8.893 1.00 93.94 217 SER A N 1
ATOM 1666 C CA . SER A 1 217 ? -21.787 7.517 10.176 1.00 93.94 217 SER A CA 1
ATOM 1667 C C . SER A 1 217 ? -20.988 8.142 11.319 1.00 93.94 217 SER A C 1
ATOM 1669 O O . SER A 1 217 ? -20.925 7.588 12.412 1.00 93.94 217 SER A O 1
ATOM 1671 N N . GLY A 1 218 ? -20.370 9.294 11.050 1.00 90.44 218 GLY A N 1
ATOM 1672 C CA . GLY A 1 218 ? -19.570 10.053 12.010 1.00 90.44 218 GLY A CA 1
ATOM 1673 C C . GLY A 1 218 ? -18.176 9.481 12.281 1.00 90.44 218 GLY A C 1
ATOM 1674 O O . GLY A 1 218 ? -17.521 9.921 13.222 1.00 90.44 218 GLY A O 1
ATOM 1675 N N . GLY A 1 219 ? -17.723 8.503 11.491 1.00 94.31 219 GLY A N 1
ATOM 1676 C CA . GLY A 1 219 ? -16.413 7.875 11.650 1.00 94.31 219 GLY A CA 1
ATOM 1677 C C . GLY A 1 219 ? -15.266 8.740 11.126 1.00 94.31 219 GLY A C 1
ATOM 1678 O O . GLY A 1 219 ? -15.452 9.632 10.294 1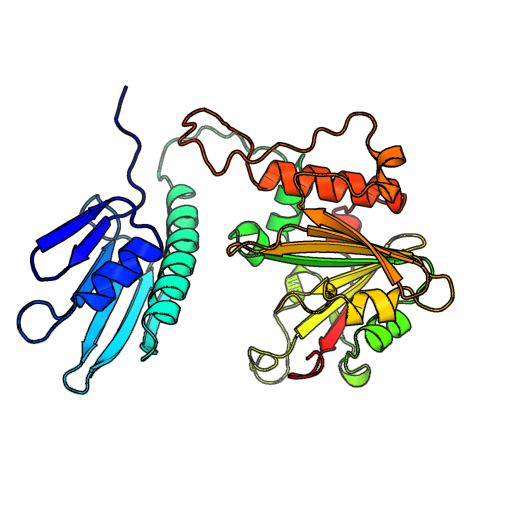.00 94.31 219 GLY A O 1
ATOM 1679 N N . ARG A 1 220 ? -14.052 8.437 11.592 1.00 97.88 220 ARG A N 1
ATOM 1680 C CA . ARG A 1 220 ? -12.806 9.051 11.120 1.00 97.88 220 ARG A CA 1
ATOM 1681 C C . ARG A 1 220 ? -11.912 7.999 10.489 1.00 97.88 220 ARG A C 1
ATOM 1683 O O . ARG A 1 220 ? -11.821 6.877 10.989 1.00 97.88 220 ARG A O 1
ATOM 1690 N N . VAL A 1 221 ? -11.258 8.367 9.393 1.00 98.38 221 VAL A N 1
ATOM 1691 C CA . VAL A 1 221 ? -10.339 7.493 8.663 1.00 98.38 221 VAL A CA 1
ATOM 1692 C C . VAL A 1 221 ? -9.072 8.250 8.319 1.00 98.38 221 VAL A C 1
ATOM 1694 O O . VAL A 1 221 ? -9.127 9.371 7.814 1.00 98.38 221 VAL A O 1
ATOM 1697 N N . LEU A 1 222 ? -7.937 7.607 8.563 1.00 97.69 222 LEU A N 1
ATOM 1698 C CA . LEU A 1 222 ? -6.628 8.043 8.100 1.00 97.69 222 LEU A CA 1
ATOM 1699 C C . LEU A 1 222 ? -6.103 7.001 7.117 1.00 97.69 222 LEU A C 1
ATOM 1701 O O . LEU A 1 222 ? -6.083 5.816 7.439 1.00 97.69 222 LEU A O 1
ATOM 1705 N N . SER A 1 223 ? -5.689 7.426 5.931 1.00 96.81 223 SER A N 1
ATOM 1706 C CA . SER A 1 223 ? -5.075 6.558 4.936 1.00 96.81 223 SER A CA 1
ATOM 1707 C C . SER A 1 223 ? -3.644 6.964 4.671 1.00 96.81 223 SER A C 1
ATOM 1709 O O . SER A 1 223 ? -3.289 8.143 4.703 1.00 96.81 223 SER A O 1
ATOM 1711 N N . MET A 1 224 ? -2.852 5.960 4.340 1.00 93.75 224 MET A N 1
ATOM 1712 C CA . MET A 1 224 ? -1.487 6.100 3.897 1.00 93.75 224 MET A CA 1
ATOM 1713 C C . MET A 1 224 ? -1.290 5.214 2.675 1.00 93.75 224 MET A C 1
ATOM 1715 O O . MET A 1 224 ? -1.485 4.002 2.750 1.00 93.75 224 MET A O 1
ATOM 1719 N N . GLY A 1 225 ? -0.914 5.829 1.561 1.00 90.06 225 GLY A N 1
ATOM 1720 C CA . GLY A 1 225 ? -0.498 5.123 0.359 1.00 90.06 225 GLY A CA 1
ATOM 1721 C C . GLY A 1 225 ? 0.919 5.526 -0.001 1.00 90.06 225 GLY A C 1
ATOM 1722 O O . GLY A 1 225 ? 1.234 6.714 -0.018 1.00 90.06 225 GLY A O 1
ATOM 1723 N N . TRP A 1 226 ? 1.767 4.545 -0.275 1.00 85.44 226 TRP A N 1
ATOM 1724 C CA . TRP A 1 226 ? 3.076 4.755 -0.869 1.00 85.44 226 TRP A CA 1
ATOM 1725 C C . TRP A 1 226 ? 3.286 3.712 -1.965 1.00 85.44 226 TRP A C 1
ATOM 1727 O O . TRP A 1 226 ? 2.959 2.544 -1.772 1.00 85.44 226 TRP A O 1
ATOM 1737 N N . HIS A 1 227 ? 3.810 4.133 -3.114 1.00 80.19 227 HIS A N 1
ATOM 1738 C CA . HIS A 1 227 ? 4.082 3.259 -4.248 1.00 80.19 227 HIS A CA 1
ATOM 1739 C C . HIS A 1 227 ? 5.273 3.792 -5.050 1.00 80.19 227 HIS A C 1
ATOM 1741 O O . HIS A 1 227 ? 5.443 5.004 -5.161 1.00 80.19 227 HIS A O 1
ATOM 1747 N N . VAL A 1 228 ? 6.092 2.898 -5.607 1.00 67.62 228 VAL A N 1
ATOM 1748 C CA . VAL A 1 228 ? 7.344 3.253 -6.303 1.00 67.62 228 VAL A CA 1
ATOM 1749 C C . VAL A 1 228 ? 7.140 4.185 -7.504 1.00 67.62 228 VAL A C 1
ATOM 1751 O O . VAL A 1 228 ? 7.961 5.059 -7.746 1.00 67.62 228 VAL A O 1
ATOM 1754 N N . ASN A 1 229 ? 6.005 4.067 -8.199 1.00 62.69 229 ASN A N 1
ATOM 1755 C CA . ASN A 1 229 ? 5.662 4.891 -9.371 1.00 62.69 229 ASN A CA 1
ATOM 1756 C C . ASN A 1 229 ? 4.960 6.221 -9.006 1.00 62.69 229 ASN A C 1
ATOM 1758 O O . ASN A 1 229 ? 4.219 6.774 -9.817 1.00 62.69 229 ASN A O 1
ATOM 1762 N N . GLY A 1 230 ? 5.116 6.703 -7.770 1.00 57.34 230 GLY A N 1
ATOM 1763 C CA . GLY A 1 230 ? 4.398 7.866 -7.241 1.00 57.34 230 GLY A CA 1
ATOM 1764 C C . GLY A 1 230 ? 3.075 7.509 -6.548 1.00 57.34 230 GLY A C 1
ATOM 1765 O O . GLY A 1 230 ? 2.676 6.350 -6.504 1.00 57.34 230 GLY A O 1
ATOM 1766 N N . ALA A 1 231 ? 2.399 8.524 -5.992 1.00 62.88 231 ALA A N 1
ATOM 1767 C CA . ALA A 1 231 ? 1.237 8.441 -5.082 1.00 62.88 231 ALA A CA 1
ATOM 1768 C C . ALA A 1 231 ? 1.560 8.252 -3.583 1.00 62.88 231 ALA A C 1
ATOM 1770 O O . ALA A 1 231 ? 0.897 7.498 -2.873 1.00 62.88 231 ALA A O 1
ATOM 1771 N N . HIS A 1 232 ? 2.539 9.003 -3.075 1.00 83.44 232 HIS A N 1
ATOM 1772 C CA . HIS A 1 232 ? 2.830 9.125 -1.642 1.00 83.44 232 HIS A CA 1
ATOM 1773 C C . HIS A 1 232 ? 1.840 10.082 -0.986 1.00 83.44 232 HIS A C 1
ATOM 1775 O O . HIS A 1 232 ? 2.017 11.297 -1.065 1.00 83.44 232 HIS A O 1
ATOM 1781 N N . ARG A 1 233 ? 0.761 9.576 -0.386 1.00 90.31 233 ARG A N 1
ATOM 1782 C CA . ARG A 1 233 ? -0.285 10.443 0.176 1.00 90.31 233 ARG A CA 1
ATOM 1783 C C . ARG A 1 233 ? -0.721 10.022 1.563 1.00 90.31 233 ARG A C 1
ATOM 1785 O O . ARG A 1 233 ? -0.891 8.837 1.848 1.00 90.31 233 ARG A O 1
ATOM 1792 N N . ILE A 1 234 ? -0.989 11.038 2.376 1.00 94.31 234 ILE A N 1
ATOM 1793 C CA . ILE A 1 234 ? -1.735 10.921 3.622 1.00 94.31 234 ILE A CA 1
ATOM 1794 C C . ILE A 1 234 ? -3.090 11.576 3.381 1.00 94.31 234 ILE A C 1
ATOM 1796 O O . ILE A 1 234 ? -3.168 12.756 3.027 1.00 94.31 234 ILE A O 1
ATOM 1800 N N . THR A 1 235 ? -4.164 10.812 3.553 1.00 96.38 235 THR A N 1
ATOM 1801 C CA . THR A 1 235 ? -5.528 11.317 3.367 1.00 96.38 235 THR A CA 1
ATOM 1802 C C . THR A 1 235 ? -6.330 11.121 4.638 1.00 96.38 235 THR A C 1
ATOM 1804 O O . THR A 1 235 ? -6.254 10.084 5.288 1.00 96.38 235 THR A O 1
ATOM 1807 N N . TYR A 1 236 ? -7.101 12.135 5.003 1.00 97.69 236 TYR A N 1
ATOM 1808 C CA . TYR A 1 236 ? -7.950 12.142 6.179 1.00 97.69 236 TYR A CA 1
ATOM 1809 C C . TYR A 1 236 ? -9.399 12.370 5.762 1.00 97.69 236 TYR A C 1
ATOM 1811 O O . TYR A 1 236 ? -9.714 13.342 5.069 1.00 97.69 236 TYR A O 1
ATOM 1819 N N . ALA A 1 237 ? -10.277 11.466 6.186 1.00 97.94 237 ALA A N 1
ATOM 1820 C CA . ALA A 1 237 ? -11.699 11.499 5.885 1.00 97.94 237 ALA A CA 1
ATOM 1821 C C . ALA A 1 237 ? -12.536 11.442 7.165 1.00 97.94 237 ALA A C 1
ATOM 1823 O O . ALA A 1 237 ? -12.190 10.752 8.127 1.00 97.94 237 ALA A O 1
ATOM 1824 N N . VAL A 1 238 ? -13.648 12.172 7.168 1.00 97.94 238 VAL A N 1
ATOM 1825 C CA . VAL A 1 238 ? -14.581 12.270 8.292 1.00 97.94 238 VAL A CA 1
ATOM 1826 C C . VAL A 1 238 ? -16.001 12.241 7.748 1.00 97.94 238 VAL A C 1
ATOM 1828 O O . VAL A 1 238 ? -16.316 12.960 6.804 1.00 97.94 238 VAL A O 1
ATOM 1831 N N . ASP A 1 239 ? -16.847 11.405 8.342 1.00 97.31 239 ASP A N 1
ATOM 1832 C CA . ASP A 1 239 ? -18.271 11.279 8.008 1.00 97.31 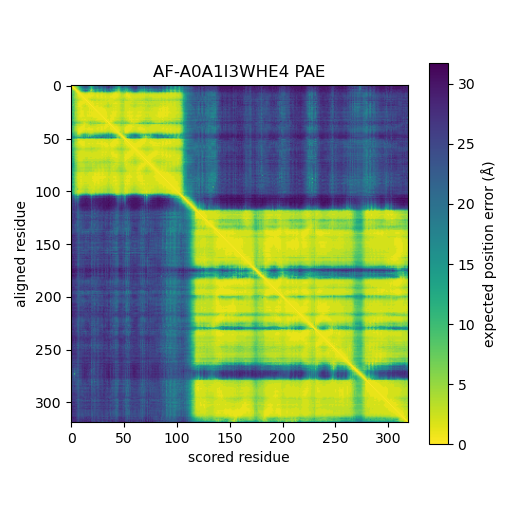239 ASP A CA 1
ATOM 1833 C C . ASP A 1 239 ? -18.564 11.118 6.503 1.00 97.31 239 ASP A C 1
ATOM 1835 O O . ASP A 1 239 ? -19.461 11.731 5.929 1.00 97.31 239 ASP A O 1
ATOM 1839 N N . GLY A 1 240 ? -17.772 10.281 5.834 1.00 97.06 240 GLY A N 1
ATOM 1840 C CA . GLY A 1 240 ? -17.931 9.981 4.414 1.00 97.06 240 GLY A CA 1
ATOM 1841 C C . GLY A 1 240 ? -17.318 11.007 3.460 1.00 97.06 240 GLY A C 1
ATOM 1842 O O . GLY A 1 240 ? -17.418 10.818 2.248 1.00 97.06 240 GLY A O 1
ATOM 1843 N N . LEU A 1 241 ? -16.664 12.053 3.967 1.00 97.25 241 LEU A N 1
ATOM 1844 C CA . LEU A 1 241 ? -16.029 13.096 3.163 1.00 97.25 241 LEU A CA 1
ATOM 1845 C C . LEU A 1 241 ? -14.514 13.071 3.343 1.00 97.25 241 LEU A C 1
ATOM 1847 O O . LEU A 1 241 ? -14.019 13.074 4.470 1.00 97.25 241 LEU A O 1
ATOM 1851 N N . VAL A 1 242 ? -13.766 13.105 2.239 1.00 96.75 242 VAL A N 1
ATOM 1852 C CA . VAL A 1 242 ? -12.326 13.378 2.286 1.00 96.75 242 VAL A CA 1
ATOM 1853 C C . VAL A 1 242 ? -12.137 14.849 2.651 1.00 96.75 242 VAL A C 1
ATOM 1855 O O . VAL A 1 242 ? -12.437 15.745 1.867 1.00 96.75 242 VAL A O 1
ATOM 1858 N N . VAL A 1 243 ? -11.663 15.099 3.871 1.00 96.44 243 VAL A N 1
ATOM 1859 C CA . VAL A 1 243 ? -11.481 16.453 4.417 1.00 96.44 243 VAL A CA 1
ATOM 1860 C C . VAL A 1 243 ? -10.157 17.044 3.953 1.00 96.44 243 VAL A C 1
ATOM 1862 O O . VAL A 1 243 ? -10.054 18.243 3.702 1.00 96.44 243 VAL A O 1
ATOM 1865 N N . SER A 1 244 ? -9.119 16.214 3.863 1.00 95.12 244 SER A N 1
ATOM 1866 C CA . SER A 1 244 ? -7.806 16.651 3.412 1.00 95.12 244 SER A CA 1
ATOM 1867 C C . SER A 1 244 ? -7.031 15.493 2.810 1.00 95.12 244 SER A C 1
ATOM 1869 O O . SER A 1 244 ? -7.100 14.368 3.295 1.00 95.12 244 SER A O 1
ATOM 1871 N N . SER A 1 245 ? -6.267 15.784 1.766 1.00 93.50 245 SER A N 1
ATOM 1872 C CA . SER A 1 245 ? -5.320 14.858 1.166 1.00 93.50 245 SER A CA 1
ATOM 1873 C C . SER A 1 245 ? -4.062 15.645 0.841 1.00 93.50 245 SER A C 1
ATOM 1875 O O . SER A 1 245 ? -4.122 16.621 0.090 1.00 93.50 245 SER A O 1
ATOM 1877 N N . ALA A 1 246 ? -2.935 15.232 1.402 1.00 90.00 246 ALA A N 1
ATOM 1878 C CA . ALA A 1 246 ? -1.646 15.870 1.184 1.00 90.00 246 ALA A CA 1
ATOM 1879 C C . ALA A 1 246 ? -0.644 14.835 0.668 1.00 90.00 246 ALA A C 1
ATOM 1881 O O . ALA A 1 246 ? -0.771 13.647 0.990 1.00 90.00 246 ALA A O 1
ATOM 1882 N N . PRO A 1 247 ? 0.330 15.254 -0.153 1.00 88.19 247 PRO A N 1
ATOM 1883 C CA . PRO A 1 247 ? 1.453 14.388 -0.443 1.00 88.19 247 PRO A CA 1
ATOM 1884 C C . PRO A 1 247 ? 2.291 14.225 0.844 1.00 88.19 247 PRO A C 1
ATOM 1886 O O . PRO A 1 247 ? 2.204 15.068 1.738 1.00 88.19 247 PRO A O 1
ATOM 1889 N N . MET A 1 248 ? 3.013 13.116 1.002 1.00 86.94 248 MET A N 1
ATOM 1890 C CA . MET A 1 248 ? 3.663 12.760 2.277 1.00 86.94 248 MET A CA 1
ATOM 1891 C C . MET A 1 248 ? 4.754 13.739 2.737 1.00 86.94 248 MET A C 1
ATOM 1893 O O . MET A 1 248 ? 5.109 13.721 3.911 1.00 86.94 248 MET A O 1
ATOM 1897 N N . GLU A 1 249 ? 5.225 14.640 1.872 1.00 83.19 249 GLU A N 1
ATOM 1898 C CA . GLU A 1 249 ? 6.123 15.739 2.250 1.00 83.19 249 GLU A CA 1
ATOM 1899 C C . GLU A 1 249 ? 5.390 16.835 3.047 1.00 83.19 249 GLU A C 1
ATOM 1901 O O . GLU A 1 249 ? 5.994 17.803 3.511 1.00 83.19 249 GLU A O 1
ATOM 1906 N N . LYS A 1 250 ? 4.062 16.727 3.193 1.00 86.62 250 LYS A N 1
ATOM 1907 C CA . LYS A 1 250 ? 3.212 17.686 3.900 1.00 86.62 250 LYS A CA 1
ATOM 1908 C C . LYS A 1 250 ? 2.246 16.975 4.836 1.00 86.62 250 LYS A C 1
ATOM 1910 O O . LYS A 1 250 ? 1.611 15.979 4.498 1.00 86.62 250 LYS A O 1
ATOM 1915 N N . ILE A 1 251 ? 2.062 17.557 6.014 1.00 86.31 251 ILE A N 1
ATOM 1916 C CA . ILE A 1 251 ? 1.033 17.114 6.952 1.00 86.31 251 ILE A CA 1
ATOM 1917 C C . ILE A 1 251 ? -0.313 17.691 6.491 1.00 86.31 251 ILE A C 1
ATOM 1919 O O . ILE A 1 251 ? -0.402 18.897 6.252 1.00 86.31 251 ILE A O 1
ATOM 1923 N N . PRO A 1 252 ? -1.374 16.875 6.356 1.00 89.56 252 PRO A N 1
ATOM 1924 C CA . PRO A 1 252 ? -2.717 17.390 6.114 1.00 89.56 252 PRO A CA 1
ATOM 1925 C C . PRO A 1 252 ? -3.133 18.380 7.211 1.00 89.56 252 PRO A C 1
ATOM 1927 O O . PRO A 1 252 ? -3.011 18.055 8.390 1.00 89.56 252 PRO A O 1
ATOM 1930 N N . ALA A 1 253 ? -3.687 19.541 6.843 1.00 91.00 253 ALA A N 1
ATOM 1931 C CA . ALA A 1 253 ? -4.030 20.613 7.791 1.00 91.00 253 ALA A CA 1
ATOM 1932 C C . ALA A 1 253 ? -4.819 20.151 9.044 1.00 91.00 253 ALA A C 1
ATOM 1934 O O . ALA A 1 253 ? -4.477 20.561 10.152 1.00 91.00 253 ALA A O 1
ATOM 1935 N N . PRO A 1 254 ? -5.813 19.236 8.947 1.00 92.88 254 PRO A N 1
ATOM 1936 C CA . PRO A 1 254 ? -6.524 18.727 10.127 1.00 92.88 254 PRO A CA 1
ATOM 1937 C C . PRO A 1 254 ? -5.657 17.947 11.130 1.00 92.88 254 PRO A C 1
ATOM 1939 O O . PRO A 1 254 ? -6.108 17.676 12.240 1.00 92.88 254 PRO A O 1
ATOM 1942 N N . LEU A 1 255 ? -4.447 17.543 10.739 1.00 93.88 255 LEU A N 1
ATOM 1943 C CA . LEU A 1 255 ? -3.530 16.722 11.5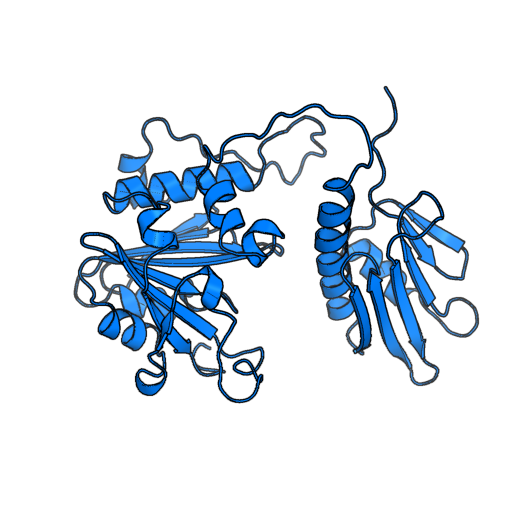28 1.00 93.88 255 LEU A CA 1
ATOM 1944 C C . LEU A 1 255 ? -2.329 17.517 12.061 1.00 93.88 255 LEU A C 1
ATOM 1946 O O . LEU A 1 255 ? -1.517 16.949 12.789 1.00 93.88 255 LEU A O 1
ATOM 1950 N N . GLU A 1 256 ? -2.217 18.814 11.755 1.00 91.69 256 GLU A N 1
ATOM 1951 C CA . GLU A 1 256 ? -1.095 19.670 12.179 1.00 91.69 256 GLU A CA 1
ATOM 1952 C C . GLU A 1 256 ? -0.899 19.681 13.698 1.00 91.69 256 GLU A C 1
ATOM 1954 O O . GLU A 1 256 ? 0.229 19.680 14.175 1.00 91.69 256 GLU A O 1
ATOM 1959 N N . GLN A 1 257 ? -1.969 19.576 14.489 1.00 92.06 257 GLN A N 1
ATOM 1960 C CA . GLN A 1 257 ? -1.860 19.486 15.952 1.00 92.06 257 GLN A CA 1
ATOM 1961 C C . GLN A 1 257 ? -1.028 18.282 16.446 1.00 92.06 257 GLN A C 1
ATOM 1963 O O . GLN A 1 257 ? -0.580 18.272 17.588 1.00 92.06 257 GLN A O 1
ATOM 1968 N N . HIS A 1 258 ? -0.816 17.264 15.604 1.00 92.06 258 HIS A N 1
ATOM 1969 C CA . HIS A 1 258 ? -0.012 16.082 15.918 1.00 92.06 258 HIS A CA 1
ATOM 1970 C C . HIS A 1 258 ? 1.447 16.204 15.443 1.00 92.06 258 HIS A C 1
ATOM 1972 O O . HIS A 1 258 ? 2.216 15.252 15.599 1.00 92.06 258 HIS A O 1
ATOM 1978 N N . MET A 1 259 ? 1.853 17.350 14.882 1.00 87.56 259 MET A N 1
ATOM 1979 C CA . MET A 1 259 ? 3.155 17.521 14.227 1.00 87.56 259 MET A CA 1
ATOM 1980 C C . MET A 1 259 ? 4.326 17.823 15.159 1.00 87.56 259 MET A C 1
ATOM 1982 O O . MET A 1 259 ? 5.454 17.882 14.691 1.00 87.56 259 MET A O 1
ATOM 1986 N N . GLU A 1 260 ? 4.098 18.065 16.450 1.00 87.44 260 GLU A N 1
ATOM 1987 C CA . GLU A 1 260 ? 5.136 18.591 17.346 1.00 87.44 260 GLU A CA 1
ATOM 1988 C C . GLU A 1 260 ? 6.417 17.727 17.332 1.00 87.44 260 GLU A C 1
ATOM 1990 O O . GLU A 1 260 ? 6.404 16.554 17.710 1.00 87.44 260 GLU A O 1
ATOM 1995 N N . GLY A 1 261 ? 7.530 18.287 16.852 1.00 82.25 261 GLY A N 1
ATOM 1996 C CA . GLY A 1 261 ? 8.805 17.570 16.727 1.00 82.25 261 GLY A CA 1
ATOM 1997 C C . GLY A 1 261 ? 8.900 16.578 15.558 1.00 82.25 261 GLY A C 1
ATOM 1998 O O . GLY A 1 261 ? 9.868 15.826 15.505 1.00 82.25 261 GLY A O 1
ATOM 1999 N N . LEU A 1 262 ? 7.931 16.559 14.637 1.00 85.31 262 LEU A N 1
ATOM 2000 C CA . LEU A 1 262 ? 8.038 15.867 13.351 1.00 85.31 262 LEU A CA 1
ATOM 2001 C C . LEU A 1 262 ? 8.576 16.831 12.295 1.00 85.31 262 LEU A C 1
ATOM 2003 O O . LEU A 1 262 ? 8.116 17.968 12.190 1.00 85.31 262 LEU A O 1
ATOM 2007 N N . SER A 1 263 ? 9.519 16.354 11.489 1.00 78.38 263 SER A N 1
ATOM 2008 C CA . SER A 1 263 ? 9.982 17.038 10.285 1.00 78.38 263 SER A CA 1
ATOM 2009 C C . SER A 1 263 ? 9.571 16.186 9.099 1.00 78.38 263 SER A C 1
ATOM 2011 O O . SER A 1 263 ? 10.055 15.067 8.976 1.00 78.38 263 SER A O 1
ATOM 2013 N N . MET A 1 264 ? 8.666 16.683 8.252 1.00 77.56 264 MET A N 1
ATOM 2014 C CA . MET A 1 264 ? 8.418 16.030 6.968 1.00 77.56 264 MET A CA 1
ATOM 2015 C C . MET A 1 264 ? 9.561 16.422 6.037 1.00 77.56 264 MET A C 1
ATOM 2017 O O . MET A 1 264 ? 9.696 17.614 5.744 1.00 77.56 264 MET A O 1
ATOM 2021 N N . PRO A 1 265 ? 10.413 15.477 5.617 1.00 70.88 265 PRO A N 1
ATOM 2022 C CA . PRO A 1 265 ? 11.460 15.805 4.673 1.00 70.88 265 PRO A CA 1
ATOM 2023 C C . PRO A 1 265 ? 10.830 16.293 3.368 1.00 70.88 265 PRO A C 1
ATOM 2025 O O . PRO A 1 265 ? 9.935 15.651 2.816 1.00 70.88 265 PRO A O 1
ATOM 2028 N N . GLY A 1 266 ? 11.271 17.457 2.894 1.00 62.62 266 GLY A N 1
ATOM 2029 C CA . GLY A 1 266 ? 10.927 17.911 1.555 1.00 62.62 266 GLY A CA 1
ATOM 2030 C C . GLY A 1 266 ? 11.669 17.047 0.547 1.00 62.62 266 GLY A C 1
ATOM 2031 O O . GLY A 1 266 ? 12.881 16.890 0.669 1.00 62.62 266 GLY A O 1
ATOM 2032 N N . VAL A 1 267 ? 10.960 16.490 -0.432 1.00 56.75 267 VAL A N 1
ATOM 2033 C CA . VAL A 1 267 ? 11.617 15.838 -1.563 1.00 56.75 267 VAL A CA 1
ATOM 2034 C C . VAL A 1 267 ? 11.863 16.902 -2.625 1.00 56.75 267 VAL A C 1
ATOM 2036 O O . VAL A 1 267 ? 10.916 17.467 -3.180 1.00 56.75 267 VAL A O 1
ATOM 2039 N N . ASN A 1 268 ? 13.133 17.222 -2.852 1.00 53.38 268 ASN A N 1
ATOM 2040 C CA . ASN A 1 268 ? 13.547 18.087 -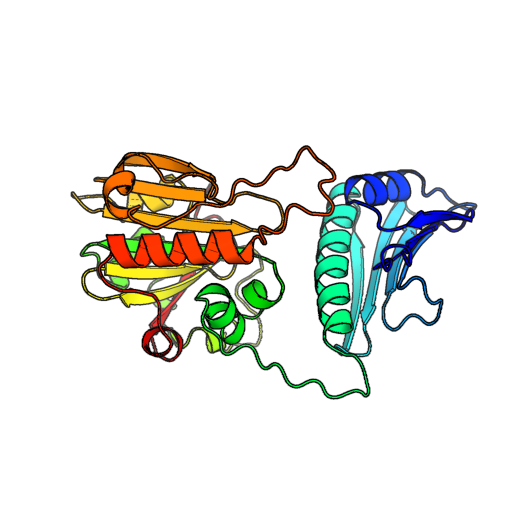3.945 1.00 53.38 268 ASN A CA 1
ATOM 2041 C C . ASN A 1 268 ? 13.693 17.219 -5.197 1.00 53.38 268 ASN A C 1
ATOM 2043 O O . ASN A 1 268 ? 14.728 16.606 -5.414 1.00 53.38 268 ASN A O 1
ATOM 2047 N N . TRP A 1 269 ? 12.613 17.079 -5.966 1.00 51.91 269 TRP A N 1
ATOM 2048 C CA . TRP A 1 269 ? 12.616 16.262 -7.186 1.00 51.91 269 TRP A CA 1
ATOM 2049 C C . TRP A 1 269 ? 13.295 16.963 -8.378 1.00 51.91 269 TRP A C 1
ATOM 2051 O O . TRP A 1 269 ? 13.493 16.326 -9.408 1.00 51.91 269 TRP A O 1
ATOM 2061 N N . ASP A 1 270 ? 13.605 18.260 -8.248 1.00 45.38 270 ASP A N 1
ATOM 2062 C CA . ASP A 1 270 ? 14.073 19.128 -9.338 1.00 45.38 270 ASP A CA 1
ATOM 2063 C C . ASP A 1 270 ? 15.577 19.451 -9.277 1.00 45.38 270 ASP A C 1
ATOM 2065 O O . ASP A 1 270 ? 16.116 20.012 -10.232 1.00 45.38 270 ASP A O 1
ATOM 2069 N N . GLU A 1 271 ? 16.267 19.113 -8.186 1.00 42.69 271 GLU A N 1
ATOM 2070 C CA . GLU A 1 271 ? 17.712 19.307 -8.072 1.00 42.69 271 GLU A CA 1
ATOM 2071 C C . GLU A 1 271 ? 18.382 17.930 -8.038 1.00 42.69 271 GLU A C 1
ATOM 2073 O O . GLU A 1 271 ? 18.019 17.077 -7.228 1.00 42.69 271 GLU A O 1
ATOM 2078 N N . ASP A 1 272 ? 19.367 17.726 -8.922 1.00 44.75 272 ASP A N 1
ATOM 2079 C CA . ASP A 1 272 ? 20.392 16.673 -8.845 1.00 44.75 272 ASP A CA 1
ATOM 2080 C C . ASP A 1 272 ? 21.256 16.887 -7.578 1.00 44.75 272 ASP A C 1
ATOM 2082 O O . ASP A 1 272 ? 22.482 16.991 -7.635 1.00 44.75 272 ASP A O 1
ATOM 2086 N N . ASP A 1 273 ? 20.615 17.062 -6.423 1.00 39.34 273 ASP A N 1
ATOM 2087 C CA . ASP A 1 273 ? 21.257 17.275 -5.141 1.00 39.34 273 ASP A CA 1
ATOM 2088 C C . ASP A 1 273 ? 21.843 15.938 -4.696 1.00 39.34 273 ASP A C 1
ATOM 2090 O O . ASP A 1 273 ? 21.236 15.160 -3.959 1.00 39.34 273 ASP A O 1
ATOM 2094 N N . GLU A 1 274 ? 23.083 15.714 -5.125 1.00 46.94 274 GLU A N 1
ATOM 2095 C CA . GLU A 1 274 ? 23.977 14.637 -4.692 1.00 46.94 274 GLU A CA 1
ATOM 2096 C C . GLU A 1 274 ? 24.175 14.589 -3.153 1.00 46.94 274 GLU A C 1
ATOM 2098 O O . GLU A 1 274 ? 24.734 13.620 -2.647 1.00 46.94 274 GLU A O 1
ATOM 2103 N N . ASP A 1 275 ? 23.671 15.581 -2.400 1.00 41.56 275 ASP A N 1
ATOM 2104 C CA . ASP A 1 275 ? 23.764 15.698 -0.935 1.00 41.56 275 ASP A CA 1
ATOM 2105 C C . ASP A 1 275 ? 22.393 15.853 -0.210 1.00 41.56 275 ASP A C 1
ATOM 2107 O O . ASP A 1 275 ? 22.347 16.048 1.010 1.00 41.56 275 ASP A O 1
ATOM 2111 N N . GLY A 1 276 ? 21.258 15.753 -0.918 1.00 41.56 276 GLY A N 1
ATOM 2112 C CA . GLY A 1 276 ? 19.899 15.877 -0.363 1.00 41.56 276 GLY A CA 1
ATOM 2113 C C . GLY A 1 276 ? 19.372 14.592 0.295 1.00 41.56 276 GLY A C 1
ATOM 2114 O O . GLY A 1 276 ? 18.383 14.021 -0.154 1.00 41.56 276 GLY A O 1
ATOM 2115 N N . ASP A 1 277 ? 20.039 14.119 1.350 1.00 44.56 277 ASP A N 1
ATOM 2116 C CA . ASP A 1 277 ? 19.838 12.815 2.017 1.00 44.56 277 ASP A CA 1
ATOM 2117 C C . ASP A 1 277 ? 18.543 12.706 2.856 1.00 44.56 277 ASP A C 1
ATOM 2119 O O . ASP A 1 277 ? 18.573 12.426 4.055 1.00 44.56 277 ASP A O 1
ATOM 2123 N N . PHE A 1 278 ? 17.374 12.916 2.250 1.00 52.41 278 PHE A N 1
ATOM 2124 C CA . PHE A 1 278 ? 16.127 12.439 2.843 1.00 52.41 278 PHE A CA 1
ATOM 2125 C C . PHE A 1 278 ? 15.586 11.257 2.058 1.00 52.41 278 PHE A C 1
ATOM 2127 O O . PHE A 1 278 ? 14.908 11.393 1.040 1.00 52.41 278 PHE A O 1
ATOM 2134 N N . SER A 1 279 ? 15.864 10.060 2.571 1.00 71.31 279 SER A N 1
ATOM 2135 C CA . SER A 1 279 ? 15.349 8.840 1.973 1.00 71.31 279 SER A CA 1
ATOM 2136 C C . SER A 1 279 ? 13.826 8.774 2.126 1.00 71.31 279 SER A C 1
ATOM 2138 O O . SER A 1 279 ? 13.254 9.128 3.159 1.00 71.31 279 SER A O 1
ATOM 2140 N N . THR A 1 280 ? 13.143 8.250 1.108 1.00 76.31 280 THR A N 1
ATOM 2141 C CA . THR A 1 280 ? 11.724 7.850 1.150 1.00 76.31 280 THR A CA 1
ATOM 2142 C C . THR A 1 280 ? 11.345 7.110 2.444 1.00 76.31 280 THR A C 1
ATOM 2144 O O . THR A 1 280 ? 10.218 7.206 2.925 1.00 76.31 280 THR A O 1
ATOM 2147 N N . GLU A 1 281 ? 12.301 6.394 3.031 1.00 81.31 281 GLU A N 1
ATOM 2148 C CA . GLU A 1 281 ? 12.175 5.674 4.295 1.00 81.31 281 GLU A CA 1
ATOM 2149 C C . GLU A 1 281 ? 11.891 6.614 5.475 1.00 81.31 281 GLU A C 1
ATOM 2151 O O . GLU A 1 281 ? 11.037 6.303 6.300 1.00 81.31 281 GLU A O 1
ATOM 2156 N N . GLU A 1 282 ? 12.552 7.774 5.550 1.00 82.62 282 GLU A N 1
ATOM 2157 C CA . GLU A 1 282 ? 12.342 8.781 6.601 1.00 82.62 282 GLU A CA 1
ATOM 2158 C C . GLU A 1 282 ? 10.971 9.453 6.494 1.00 82.62 282 GLU A C 1
ATOM 2160 O O . GLU A 1 282 ? 10.302 9.689 7.503 1.00 82.62 282 GLU A O 1
ATOM 2165 N N . MET A 1 283 ? 10.516 9.695 5.264 1.00 85.75 283 MET A N 1
ATOM 2166 C CA . MET A 1 283 ? 9.173 10.201 4.992 1.00 85.75 283 MET A CA 1
ATOM 2167 C C . MET A 1 283 ? 8.102 9.202 5.456 1.00 85.75 283 MET A C 1
ATOM 2169 O O . MET A 1 283 ? 7.162 9.577 6.160 1.00 85.75 283 MET A O 1
ATOM 2173 N N . ILE A 1 284 ? 8.260 7.917 5.116 1.00 88.00 284 ILE A N 1
ATOM 2174 C CA . ILE A 1 284 ? 7.340 6.857 5.554 1.00 88.00 284 ILE A CA 1
ATOM 2175 C C . ILE A 1 284 ? 7.390 6.683 7.074 1.00 88.00 284 ILE A C 1
ATOM 2177 O O . ILE A 1 284 ? 6.345 6.524 7.705 1.00 88.00 284 ILE A O 1
ATOM 2181 N N . ASP A 1 285 ? 8.580 6.732 7.674 1.00 89.75 285 ASP A N 1
ATOM 2182 C CA . ASP A 1 285 ? 8.756 6.636 9.123 1.00 89.75 285 ASP A CA 1
ATOM 2183 C C . ASP A 1 285 ? 8.014 7.768 9.843 1.00 89.75 285 ASP A C 1
ATOM 2185 O O . ASP A 1 285 ? 7.198 7.523 10.733 1.00 89.75 285 ASP A O 1
ATOM 2189 N N . THR A 1 286 ? 8.194 9.005 9.378 1.00 89.75 286 THR A N 1
ATOM 2190 C CA . THR A 1 286 ? 7.518 10.186 9.928 1.00 89.75 286 THR A CA 1
ATOM 2191 C C . THR A 1 286 ? 6.001 10.092 9.768 1.00 89.75 286 THR A C 1
ATOM 2193 O O . THR A 1 286 ? 5.257 10.400 10.704 1.00 89.75 286 THR A O 1
ATOM 2196 N N . ALA A 1 287 ? 5.520 9.613 8.617 1.00 92.06 287 ALA A N 1
ATOM 2197 C CA . ALA A 1 287 ? 4.099 9.375 8.383 1.00 92.06 287 ALA A CA 1
ATOM 2198 C C . ALA A 1 287 ? 3.529 8.296 9.323 1.00 92.06 287 ALA A C 1
ATOM 2200 O O . ALA A 1 287 ? 2.452 8.483 9.890 1.00 92.06 287 ALA A O 1
ATOM 2201 N N . LEU A 1 288 ? 4.258 7.199 9.558 1.00 93.31 288 LEU A N 1
ATOM 2202 C CA . LEU A 1 288 ? 3.868 6.149 10.506 1.00 93.31 288 LEU A CA 1
ATOM 2203 C C . LEU A 1 288 ? 3.836 6.662 11.955 1.00 93.31 288 LEU A C 1
ATOM 2205 O O . LEU A 1 288 ? 2.908 6.327 12.696 1.00 93.31 288 LEU A O 1
ATOM 2209 N N . VAL A 1 289 ? 4.784 7.516 12.355 1.00 93.56 289 VAL A N 1
ATOM 2210 C CA . VAL A 1 289 ? 4.770 8.170 13.676 1.00 93.56 289 VAL A CA 1
ATOM 2211 C C . VAL A 1 289 ? 3.576 9.120 13.801 1.00 93.56 289 VAL A C 1
ATOM 2213 O O . VAL A 1 289 ? 2.870 9.093 14.811 1.00 93.56 289 VAL A O 1
ATOM 2216 N N . LEU A 1 290 ? 3.290 9.925 12.771 1.00 94.00 290 LEU A N 1
ATOM 2217 C CA . LEU A 1 290 ? 2.108 10.793 12.735 1.00 94.00 290 LEU A CA 1
ATOM 2218 C C . LEU A 1 290 ? 0.817 9.980 12.910 1.00 94.00 290 LEU A C 1
ATOM 2220 O O . LEU A 1 290 ? -0.021 10.327 13.744 1.00 94.00 290 LEU A O 1
ATOM 2224 N N . VAL A 1 291 ? 0.674 8.873 12.176 1.00 95.44 291 VAL A N 1
ATOM 2225 C CA . VAL A 1 291 ? -0.454 7.939 12.315 1.00 95.44 291 VAL A CA 1
ATOM 2226 C C . VAL A 1 291 ? -0.545 7.408 13.748 1.00 95.44 291 VAL A C 1
ATOM 2228 O O . VAL A 1 291 ? -1.631 7.402 14.332 1.00 95.44 291 VAL A O 1
ATOM 2231 N N . GLY A 1 292 ? 0.581 7.016 14.351 1.00 95.25 292 GLY A N 1
ATOM 2232 C CA . GLY A 1 292 ? 0.638 6.562 15.741 1.00 95.25 292 GLY A CA 1
ATOM 2233 C C . GLY A 1 292 ? 0.125 7.608 16.733 1.00 95.25 292 GLY A C 1
ATOM 2234 O O . GLY A 1 292 ? -0.647 7.283 17.635 1.00 95.25 292 GLY A O 1
ATOM 2235 N N . ARG A 1 293 ? 0.463 8.885 16.523 1.00 95.44 293 ARG A N 1
ATOM 2236 C CA . ARG A 1 293 ? -0.016 10.006 17.351 1.00 95.44 293 ARG A CA 1
ATOM 2237 C C . ARG A 1 293 ? -1.505 10.291 17.181 1.00 95.44 293 ARG A C 1
ATOM 2239 O O . ARG A 1 293 ? -2.171 10.600 18.165 1.00 95.44 293 ARG A O 1
ATOM 2246 N N . VAL A 1 294 ? -2.030 10.194 15.959 1.00 95.88 294 VAL A N 1
ATOM 2247 C CA . VAL A 1 294 ? -3.464 10.394 15.675 1.00 95.88 294 VAL A CA 1
ATOM 2248 C C . VAL A 1 294 ? -4.301 9.266 16.277 1.00 95.88 294 VAL A C 1
ATOM 2250 O O . VAL A 1 294 ? -5.360 9.507 16.856 1.00 95.88 294 VAL A O 1
ATOM 2253 N N . THR A 1 295 ? -3.821 8.030 16.149 1.00 95.88 295 THR A N 1
ATOM 2254 C CA . THR A 1 295 ? -4.542 6.828 16.591 1.00 95.88 295 THR A CA 1
ATOM 2255 C C . THR A 1 295 ? -4.334 6.509 18.073 1.00 95.88 295 THR A C 1
ATOM 2257 O O . THR A 1 295 ? -5.083 5.719 18.645 1.00 95.88 295 THR A O 1
ATOM 2260 N N . GLY A 1 296 ? -3.323 7.113 18.705 1.00 95.44 296 GLY A N 1
ATOM 2261 C CA . GLY A 1 296 ? -2.890 6.789 20.065 1.00 95.44 296 GLY A CA 1
ATOM 2262 C C . GLY A 1 296 ? -2.156 5.447 20.171 1.00 95.44 296 GLY A C 1
ATOM 2263 O O . GLY A 1 296 ? -1.931 4.966 21.283 1.00 95.44 296 GLY A O 1
ATOM 2264 N N . ARG A 1 297 ? -1.805 4.821 19.039 1.00 93.25 297 ARG A N 1
ATOM 2265 C CA . ARG A 1 297 ? -1.108 3.535 18.984 1.00 93.25 297 ARG A CA 1
ATOM 2266 C C . ARG A 1 297 ? -0.156 3.469 17.794 1.00 93.25 297 ARG A C 1
ATOM 2268 O O . ARG A 1 297 ? -0.581 3.350 16.650 1.00 93.25 297 ARG A O 1
ATOM 2275 N N . GLU A 1 298 ? 1.139 3.456 18.081 1.00 93.25 298 GLU A N 1
ATOM 2276 C CA . GLU A 1 298 ? 2.166 3.201 17.070 1.00 93.25 298 GLU A CA 1
ATOM 2277 C C . GLU A 1 298 ? 2.112 1.754 16.560 1.00 93.25 298 GLU A C 1
ATOM 2279 O O . GLU A 1 298 ? 1.739 0.821 17.281 1.00 93.25 298 GLU A O 1
ATOM 2284 N N . LEU A 1 299 ? 2.486 1.572 15.292 1.00 92.56 299 LEU A N 1
ATOM 2285 C CA . LEU A 1 299 ? 2.674 0.247 14.715 1.00 92.56 299 LEU A CA 1
ATOM 2286 C C . LEU A 1 299 ? 3.882 -0.417 15.383 1.00 92.56 299 LEU A C 1
ATOM 2288 O O . LEU A 1 299 ? 4.960 0.160 15.444 1.00 92.56 299 LEU A O 1
ATOM 2292 N N . ASP A 1 300 ? 3.719 -1.641 15.872 1.00 93.94 300 ASP A N 1
ATOM 2293 C CA . ASP A 1 300 ? 4.751 -2.330 16.638 1.00 93.94 300 ASP A CA 1
ATOM 2294 C C . ASP A 1 300 ? 4.903 -3.795 16.215 1.00 93.94 300 ASP A C 1
ATOM 2296 O O . ASP A 1 300 ? 4.074 -4.367 15.503 1.00 93.94 300 ASP A O 1
ATOM 2300 N N . LYS A 1 301 ? 5.978 -4.438 16.691 1.00 93.94 301 LYS A N 1
ATOM 2301 C CA . LYS A 1 301 ? 6.212 -5.877 16.477 1.00 93.94 301 LYS A CA 1
ATOM 2302 C C . LYS A 1 301 ? 5.022 -6.717 16.927 1.00 93.94 301 LYS A C 1
ATOM 2304 O O . LYS A 1 301 ? 4.654 -7.660 16.243 1.00 93.94 301 LYS A O 1
ATOM 2309 N N . LYS A 1 302 ? 4.389 -6.342 18.042 1.00 95.38 302 LYS A N 1
ATOM 2310 C CA . LYS A 1 302 ? 3.242 -7.069 18.589 1.00 95.38 302 LYS A CA 1
ATOM 2311 C C . LYS A 1 302 ? 2.088 -7.122 17.590 1.00 95.38 302 LYS A C 1
ATOM 2313 O O . LYS A 1 302 ? 1.486 -8.178 17.443 1.00 95.38 302 LYS A O 1
ATOM 2318 N N . TRP A 1 303 ? 1.772 -6.018 16.914 1.00 95.75 303 TRP A N 1
ATOM 2319 C CA . TRP A 1 303 ? 0.759 -6.023 15.865 1.00 95.75 303 TRP A CA 1
ATOM 2320 C C . TRP A 1 303 ? 1.218 -6.825 14.649 1.00 95.75 303 TRP A C 1
ATOM 2322 O O . TRP A 1 303 ? 0.444 -7.612 14.124 1.00 95.75 303 TRP A O 1
ATOM 2332 N N . LEU A 1 304 ? 2.467 -6.661 14.216 1.00 94.56 304 LEU A N 1
ATOM 2333 C CA . LEU A 1 304 ? 2.993 -7.323 13.016 1.00 94.56 304 LEU A CA 1
ATOM 2334 C C . LEU A 1 304 ? 3.080 -8.857 13.153 1.00 94.56 304 LEU A C 1
ATOM 2336 O O . LEU A 1 304 ? 2.887 -9.571 12.167 1.00 94.56 304 LEU A O 1
ATOM 2340 N N . ASP A 1 305 ? 3.336 -9.355 14.365 1.00 94.81 305 ASP A N 1
ATOM 2341 C CA . ASP A 1 305 ? 3.361 -10.783 14.714 1.00 94.81 305 ASP A CA 1
ATOM 2342 C C . ASP A 1 305 ? 1.969 -11.366 15.011 1.00 94.81 305 ASP A C 1
ATOM 2344 O O . ASP A 1 305 ? 1.795 -12.588 15.009 1.00 94.81 305 ASP A O 1
ATOM 2348 N N . ALA A 1 306 ? 0.976 -10.521 15.301 1.00 97.12 306 ALA A N 1
ATOM 2349 C CA . ALA A 1 306 ? -0.353 -10.983 15.677 1.00 97.12 306 ALA A CA 1
ATOM 2350 C C . ALA A 1 306 ? -1.094 -11.646 14.505 1.00 97.12 306 ALA A C 1
ATOM 2352 O O . ALA A 1 306 ? -0.873 -11.355 13.327 1.00 97.12 306 ALA A O 1
ATOM 2353 N N . ILE A 1 307 ? -2.010 -12.548 14.862 1.00 97.75 307 ILE A N 1
ATOM 2354 C CA . ILE A 1 307 ? -2.968 -13.130 13.927 1.00 97.75 307 ILE A CA 1
ATOM 2355 C C . ILE A 1 307 ? -4.117 -12.136 13.753 1.00 97.75 307 ILE A C 1
ATOM 2357 O O . ILE A 1 307 ? -4.779 -11.766 14.720 1.00 97.75 307 ILE A O 1
ATOM 2361 N N . HIS A 1 308 ? -4.354 -11.757 12.505 1.00 97.88 308 HIS A N 1
ATOM 2362 C CA . HIS A 1 308 ? -5.419 -10.870 12.046 1.00 97.88 308 HIS A CA 1
ATOM 2363 C C . HIS A 1 308 ? -6.355 -11.625 11.102 1.00 97.88 308 HIS A C 1
ATOM 2365 O O . HIS A 1 308 ? -6.173 -12.820 10.864 1.00 97.88 308 HIS A O 1
ATOM 2371 N N . THR A 1 309 ? -7.347 -10.939 10.535 1.00 98.19 309 THR A N 1
ATOM 2372 C CA . THR A 1 309 ? -8.248 -11.548 9.548 1.00 98.19 309 THR A CA 1
ATOM 2373 C C . THR A 1 309 ? -7.899 -11.073 8.148 1.00 98.19 309 THR A C 1
ATOM 2375 O O . THR A 1 309 ? -7.933 -9.877 7.861 1.00 98.19 309 THR A O 1
ATOM 2378 N N . ARG A 1 310 ? -7.554 -12.010 7.268 1.00 96.25 310 ARG A N 1
ATOM 2379 C CA . ARG A 1 310 ? -7.347 -11.758 5.845 1.00 96.25 310 ARG A CA 1
ATOM 2380 C C . ARG A 1 310 ? -8.668 -11.877 5.095 1.00 96.25 310 ARG A C 1
ATOM 2382 O O . ARG A 1 310 ? -9.407 -12.827 5.339 1.00 96.25 310 ARG A O 1
ATOM 2389 N N . TYR A 1 311 ? -8.896 -10.968 4.153 1.00 95.25 311 TYR A N 1
ATOM 2390 C CA . TYR A 1 311 ? -10.003 -11.018 3.199 1.00 95.25 311 TYR A CA 1
ATOM 2391 C C . TYR A 1 311 ? -9.507 -10.758 1.772 1.00 95.25 311 TYR A C 1
ATOM 2393 O O . TYR A 1 311 ? -8.438 -10.173 1.569 1.00 95.25 311 TYR A O 1
ATOM 2401 N N . VAL A 1 312 ? -10.315 -11.155 0.793 1.00 92.94 312 VAL A N 1
ATOM 2402 C CA . VAL A 1 312 ? -10.139 -10.850 -0.630 1.00 92.94 312 VAL A CA 1
ATOM 2403 C C . VAL A 1 312 ? -11.142 -9.774 -1.049 1.00 92.94 312 VAL A C 1
ATOM 2405 O O . VAL A 1 312 ? -12.328 -9.871 -0.748 1.00 92.94 312 VAL A O 1
ATOM 2408 N N . ILE A 1 313 ? -10.672 -8.753 -1.754 1.00 92.44 313 ILE A N 1
ATOM 2409 C CA . ILE A 1 313 ? -11.469 -7.774 -2.491 1.00 92.44 313 ILE A CA 1
ATOM 2410 C C . ILE A 1 313 ? -11.576 -8.289 -3.934 1.00 92.44 313 ILE A C 1
ATOM 2412 O O . ILE A 1 313 ? -10.545 -8.419 -4.596 1.00 92.44 313 ILE A O 1
ATOM 2416 N N . PRO A 1 314 ? -12.781 -8.610 -4.437 1.00 89.88 314 PRO A N 1
ATOM 2417 C CA . PRO A 1 314 ? -12.947 -9.093 -5.808 1.00 89.88 314 PRO A CA 1
ATOM 2418 C C . PRO A 1 314 ? -12.428 -8.095 -6.858 1.00 89.88 314 PRO A C 1
ATOM 2420 O O . PRO A 1 314 ? -12.494 -6.882 -6.654 1.00 89.88 314 PRO A O 1
ATOM 2423 N N . GLU A 1 315 ? -11.963 -8.584 -8.008 1.00 85.75 315 GLU A N 1
ATOM 2424 C CA . GLU A 1 315 ? -11.584 -7.722 -9.141 1.00 85.75 315 GLU A CA 1
ATOM 2425 C C . GLU A 1 315 ? -12.763 -6.832 -9.587 1.00 85.75 315 GLU A C 1
ATOM 2427 O O . GLU A 1 315 ? -13.921 -7.256 -9.578 1.00 85.75 315 GLU A O 1
ATOM 2432 N N . GLY A 1 316 ? -12.473 -5.586 -9.979 1.00 81.81 316 GLY A N 1
ATOM 2433 C CA . GLY A 1 316 ? -13.477 -4.633 -10.477 1.00 81.81 316 GLY A CA 1
ATOM 2434 C C . GLY A 1 316 ? -14.409 -4.074 -9.396 1.00 81.81 316 GLY A C 1
ATOM 2435 O O . GLY A 1 316 ? -15.427 -3.453 -9.702 1.00 81.81 316 GLY A O 1
ATOM 2436 N N . THR A 1 317 ? -14.081 -4.301 -8.121 1.00 83.00 317 THR A N 1
ATOM 2437 C CA . THR A 1 317 ? -14.866 -3.814 -6.981 1.00 83.00 317 THR A CA 1
ATOM 2438 C C . THR A 1 317 ? -14.853 -2.292 -6.862 1.00 83.00 317 THR A C 1
ATOM 2440 O O . THR A 1 317 ? -15.856 -1.694 -6.447 1.00 83.00 317 THR A O 1
ATOM 2443 N N . TRP A 1 318 ? -13.733 -1.671 -7.220 1.00 80.75 318 TRP A N 1
ATOM 2444 C CA . TRP A 1 318 ? -13.558 -0.227 -7.269 1.00 80.75 318 TRP A CA 1
ATOM 2445 C C . TRP A 1 318 ? -13.401 0.213 -8.735 1.00 80.75 318 TRP A C 1
ATOM 2447 O O . TRP A 1 318 ? -12.809 -0.534 -9.515 1.00 80.75 318 TRP A O 1
ATOM 2457 N N . PRO A 1 319 ? -14.029 1.336 -9.129 1.00 59.56 319 PRO A N 1
ATOM 2458 C CA . PRO A 1 319 ? -13.983 1.855 -10.494 1.00 59.56 319 PRO A CA 1
ATOM 2459 C C . PRO A 1 319 ? -12.635 2.488 -10.844 1.00 59.56 319 PRO A C 1
ATOM 2461 O O . PRO A 1 319 ? -11.957 2.990 -9.919 1.00 59.56 319 PRO A O 1
#

Secondary structure (DSSP, 8-state):
-PPPPP--EEEETT--EEES--HHHHHHHHHH-BTTTB-EEEEE-TTSS-SSEEEEEE-TTS-EEEEEEETTTTEEEEEEE--HHHHHHHHHHHHHHHHHHHHT---S----------SHHHHHHHH-HHHHTT-EEEEEEEET--HHHHHHHTT-EEEEEEEE-TTTTTS--GGG--S-TTSEEEEEEEETTEEEEEESSSSGGGSHHHHHHHTTTT-EEEEEEEETTS--EEEEEETTEEEEEEETTS--GGGGGG-TT-------SSS--TT----HHHHHHHHHHHHHHHHT----HHHHHS-EEEEEEPTTS--

Nearest PDB structures (foldseek):
  6jpv-assembly1_B-2  TM=3.010E-01  e=2.496E-01  Homo sapiens
  4jnf-assembly1_A  TM=2.887E-01  e=5.105E-01  Escherichia coli K-12
  7krw-assembly3_A  TM=2.995E-01  e=8.376E-01  Escherichia coli K-12
  7kru-assembly1_B  TM=2.776E-01  e=7.102E-01  Escherichia coli K-12
  7krv-assembly1_B  TM=2.681E-01  e=7.102E-01  Escherichia coli K-12

pLDDT: mean 83.74, std 17.3, range [26.31, 98.5]

Sequence (319 aa):
MSPPELCFRAETEDGTIVNDPSEDSIHTLIKGLALPDNSFLTIEPPDGSPAWFAVISLLPDGAYEVEYRDPARGVHDLTPENDRSRIAREVTMWLTRTCRFHERRPGLRSVTAWRSPTRLYDLLGTYWSPVAAGLGFAAVWCEGVSIEETARRLRADLSSATPCTLRGIGHGFDGDARPGDRAGIILVGEAGTWTLAVQVQEMDVTSEPALSALSRSGGRVLSMGWHVNGAHRITYAVDGLVVSSAPMEKIPAPLEQHMEGLSMPGVNWDEDDEDGDFSTEEMIDTALVLVGRVTGRELDKKWLDAIHTRYVIPEGTWP

Radius of gyration: 21.77 Å; Cα contacts (8 Å, |Δi|>4): 597; chains: 1; bounding box: 58×45×59 Å

Organism: NCBI:txid324952